Protein AF-0000000087132873 (afdb_homodimer)

Structure (mmCIF, N/CA/C/O backbone):
data_AF-0000000087132873-model_v1
#
loop_
_entity.id
_entity.type
_entity.pdbx_description
1 polymer 'Uncharacterized protein'
#
loop_
_atom_site.group_PDB
_atom_site.id
_atom_site.type_symbol
_atom_site.label_atom_id
_atom_site.label_alt_id
_atom_site.label_comp_id
_atom_site.label_asym_id
_atom_site.label_entity_id
_atom_site.label_seq_id
_atom_site.pdbx_PDB_ins_code
_atom_site.Cartn_x
_atom_site.Cartn_y
_atom_site.Cartn_z
_atom_site.occupancy
_atom_site.B_iso_or_equiv
_atom_site.auth_seq_id
_atom_site.auth_comp_id
_atom_site.auth_asym_id
_atom_site.auth_atom_id
_atom_site.pdbx_PDB_model_num
ATOM 1 N N . MET A 1 1 ? 20.984 -41.75 -32.844 1 58 1 MET A N 1
ATOM 2 C CA . MET A 1 1 ? 19.547 -41.438 -32.75 1 58 1 MET A CA 1
ATOM 3 C C . MET A 1 1 ? 18.938 -41.219 -34.125 1 58 1 MET A C 1
ATOM 5 O O . MET A 1 1 ? 19.531 -40.562 -34.969 1 58 1 MET A O 1
ATOM 9 N N . SER A 1 2 ? 18 -41.969 -34.438 1 75.38 2 SER A N 1
ATOM 10 C CA . SER A 1 2 ? 17.422 -41.812 -35.781 1 75.38 2 SER A CA 1
ATOM 11 C C . SER A 1 2 ? 16.906 -40.406 -36 1 75.38 2 SER A C 1
ATOM 13 O O . SER A 1 2 ? 16.562 -39.688 -35.062 1 75.38 2 SER A O 1
ATOM 15 N N . ASP A 1 3 ? 17 -39.938 -37.094 1 86.88 3 ASP A N 1
ATOM 16 C CA . ASP A 1 3 ? 16.531 -38.625 -37.562 1 86.88 3 ASP A CA 1
ATOM 17 C C . ASP A 1 3 ? 15.125 -38.344 -37.062 1 86.88 3 ASP A C 1
ATOM 19 O O . ASP A 1 3 ? 14.828 -37.219 -36.656 1 86.88 3 ASP A O 1
ATOM 23 N N . ARG A 1 4 ? 14.336 -39.281 -36.906 1 87.69 4 ARG A N 1
ATOM 24 C CA . ARG A 1 4 ? 12.969 -39.156 -36.438 1 87.69 4 ARG A CA 1
ATOM 25 C C . ARG A 1 4 ? 12.945 -38.812 -34.938 1 87.69 4 ARG A C 1
ATOM 27 O O . ARG A 1 4 ? 12.172 -37.938 -34.531 1 87.69 4 ARG A O 1
ATOM 34 N N . ASN A 1 5 ? 13.836 -39.469 -34.281 1 86.31 5 ASN A N 1
ATOM 35 C CA . ASN A 1 5 ? 13.906 -39.188 -32.844 1 86.31 5 ASN A CA 1
ATOM 36 C C . ASN A 1 5 ? 14.398 -37.781 -32.562 1 86.31 5 ASN A C 1
ATOM 38 O O . ASN A 1 5 ? 13.914 -37.125 -31.641 1 86.31 5 ASN A O 1
ATOM 42 N N . SER A 1 6 ? 15.242 -37.281 -33.406 1 88.88 6 SER A N 1
ATOM 43 C CA . SER A 1 6 ? 15.773 -35.938 -33.25 1 88.88 6 SER A CA 1
ATOM 44 C C . SER A 1 6 ? 14.688 -34.906 -33.5 1 88.88 6 SER A C 1
ATOM 46 O O . SER A 1 6 ? 14.602 -33.906 -32.781 1 88.88 6 SER A O 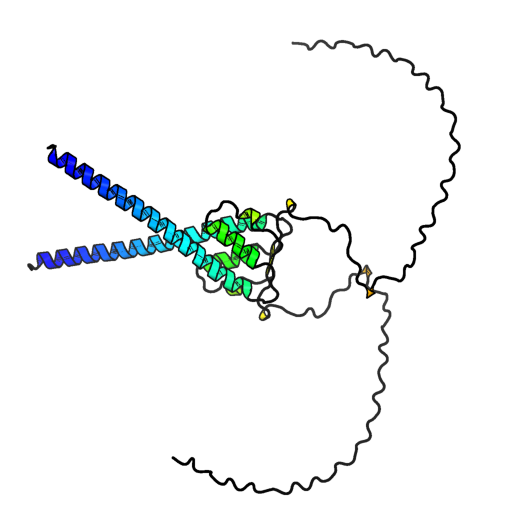1
ATOM 48 N N . LYS A 1 7 ? 13.852 -35.125 -34.438 1 89.81 7 LYS A N 1
ATOM 49 C CA . LYS A 1 7 ? 12.773 -34.219 -34.781 1 89.81 7 LYS A CA 1
ATOM 50 C C . LYS A 1 7 ? 11.719 -34.188 -33.656 1 89.81 7 LYS A C 1
ATOM 52 O O . LYS A 1 7 ? 11.203 -33.125 -33.312 1 89.81 7 LYS A O 1
ATOM 57 N N . LEU A 1 8 ? 11.461 -35.406 -33.156 1 88.5 8 LEU A N 1
ATOM 58 C CA . LEU A 1 8 ? 10.484 -35.5 -32.094 1 88.5 8 LEU A CA 1
ATOM 59 C C . LEU A 1 8 ? 10.992 -34.781 -30.828 1 88.5 8 LEU A C 1
ATOM 61 O O . LEU A 1 8 ? 10.219 -34.125 -30.141 1 88.5 8 LEU A O 1
ATOM 65 N N . LEU A 1 9 ? 12.25 -34.875 -30.547 1 88.06 9 LEU A N 1
ATOM 66 C CA . LEU A 1 9 ? 12.844 -34.188 -29.391 1 88.06 9 LEU A CA 1
ATOM 67 C C . LEU A 1 9 ? 12.773 -32.688 -29.547 1 88.06 9 LEU A C 1
ATOM 69 O O . LEU A 1 9 ? 12.469 -31.969 -28.594 1 88.06 9 LEU A O 1
ATOM 73 N N . ALA A 1 10 ? 13.039 -32.219 -30.75 1 90.44 10 ALA A N 1
ATOM 74 C CA . ALA A 1 10 ? 12.984 -30.797 -31.031 1 90.44 10 ALA A CA 1
ATOM 75 C C . ALA A 1 10 ? 11.57 -30.25 -30.828 1 90.44 10 ALA A C 1
ATOM 77 O O . ALA A 1 10 ? 11.383 -29.172 -30.297 1 90.44 10 ALA A O 1
ATOM 78 N N . ARG A 1 11 ? 10.586 -31.047 -31.297 1 90.69 11 ARG A N 1
ATOM 79 C CA . ARG A 1 11 ? 9.188 -30.656 -31.125 1 90.69 11 ARG A CA 1
ATOM 80 C C . ARG A 1 11 ? 8.797 -30.625 -29.656 1 90.69 11 ARG A C 1
ATOM 82 O O . ARG A 1 11 ? 8.062 -29.734 -29.219 1 90.69 11 ARG A O 1
ATOM 89 N N . PHE A 1 12 ? 9.305 -31.625 -28.938 1 88.31 12 PHE A N 1
ATOM 90 C CA . PHE A 1 12 ? 9.031 -31.688 -27.5 1 88.31 12 PHE A CA 1
ATOM 91 C C . PHE A 1 12 ? 9.656 -30.5 -26.781 1 88.31 12 PHE A C 1
ATOM 93 O O . PHE A 1 12 ? 9.023 -29.891 -25.922 1 88.31 12 PHE A O 1
ATOM 100 N N . GLN A 1 13 ? 10.852 -30.125 -27.203 1 89.44 13 GLN A N 1
ATOM 101 C CA . GLN A 1 13 ? 11.539 -28.984 -26.609 1 89.44 13 GLN A CA 1
ATOM 102 C C . GLN A 1 13 ? 10.797 -27.688 -26.891 1 89.44 13 GLN A C 1
ATOM 104 O O . GLN A 1 13 ? 10.688 -26.812 -26.016 1 89.44 13 GLN A O 1
ATOM 109 N N . MET A 1 14 ? 10.281 -27.594 -28.062 1 92.31 14 MET A N 1
ATOM 110 C CA . MET A 1 14 ? 9.523 -26.406 -28.438 1 92.31 14 MET A CA 1
ATOM 111 C C . MET A 1 14 ? 8.25 -26.281 -27.609 1 92.31 14 MET A C 1
ATOM 113 O O . MET A 1 14 ? 7.867 -25.188 -27.203 1 92.31 14 MET A O 1
ATOM 117 N N . CYS A 1 15 ? 7.637 -27.516 -27.391 1 91.5 15 CYS A N 1
ATOM 118 C CA . CYS A 1 15 ? 6.434 -27.547 -26.562 1 91.5 15 CYS A CA 1
ATOM 119 C C . CYS A 1 15 ? 6.75 -27.125 -25.141 1 91.5 15 CYS A C 1
ATOM 121 O O . CYS A 1 15 ? 5.996 -26.375 -24.516 1 91.5 15 CYS A O 1
ATOM 123 N N . LEU A 1 16 ? 7.914 -27.547 -24.625 1 88.38 16 LEU A N 1
ATOM 124 C CA . LEU A 1 16 ? 8.328 -27.203 -23.266 1 88.38 16 LEU A CA 1
ATOM 125 C C . LEU A 1 16 ? 8.648 -25.719 -23.141 1 88.38 16 LEU A C 1
ATOM 127 O O . LEU A 1 16 ? 8.305 -25.094 -22.141 1 88.38 16 LEU A O 1
ATOM 131 N N . ASP A 1 17 ? 9.242 -25.219 -24.156 1 89.5 17 ASP A N 1
ATOM 132 C CA . ASP A 1 17 ? 9.586 -23.797 -24.156 1 89.5 17 ASP A CA 1
ATOM 133 C C . ASP A 1 17 ? 8.336 -22.938 -24.188 1 89.5 17 ASP A C 1
ATOM 135 O O . ASP A 1 17 ? 8.266 -21.906 -23.5 1 89.5 17 ASP A O 1
ATOM 139 N N . GLU A 1 18 ? 7.34 -23.344 -24.953 1 90.62 18 GLU A N 1
ATOM 140 C CA . GLU A 1 18 ? 6.078 -22.625 -25.031 1 90.62 18 GLU A CA 1
ATOM 141 C C . GLU A 1 18 ? 5.324 -22.688 -23.703 1 90.62 18 GLU A C 1
ATOM 143 O O . GLU A 1 18 ? 4.754 -21.688 -23.25 1 90.62 18 GLU A O 1
ATOM 148 N N . GLU A 1 19 ? 5.363 -23.844 -23.125 1 87.5 19 GLU A N 1
ATOM 149 C CA . GLU A 1 19 ? 4.734 -24.016 -21.812 1 87.5 19 GLU A CA 1
ATOM 150 C C . GLU A 1 19 ? 5.406 -23.156 -20.75 1 87.5 19 GLU A C 1
ATOM 152 O O . GLU A 1 19 ? 4.738 -22.578 -19.891 1 87.5 19 GLU A O 1
ATOM 157 N N . ALA A 1 20 ? 6.707 -23.016 -20.828 1 87.25 20 ALA A N 1
ATOM 158 C CA . ALA A 1 20 ? 7.457 -22.203 -19.875 1 87.25 20 ALA A CA 1
ATOM 159 C C . ALA A 1 20 ? 7.098 -20.719 -20.016 1 87.25 20 ALA A C 1
ATOM 161 O O . ALA A 1 20 ? 7.008 -20 -19.016 1 87.25 20 ALA A O 1
ATOM 162 N N . LYS A 1 21 ? 6.91 -20.297 -21.219 1 90.62 21 LYS A N 1
ATOM 163 C CA . LYS A 1 21 ? 6.516 -18.906 -21.469 1 90.62 21 LYS A CA 1
ATOM 164 C C . LYS A 1 21 ? 5.109 -18.641 -20.938 1 90.62 21 LYS A C 1
ATOM 166 O O . LYS A 1 21 ? 4.852 -17.578 -20.359 1 90.62 21 LYS A O 1
ATOM 171 N N . ASP A 1 22 ? 4.211 -19.562 -21.203 1 89.69 22 ASP A N 1
ATOM 172 C CA . ASP A 1 22 ? 2.846 -19.438 -20.703 1 89.69 22 ASP A CA 1
ATOM 173 C C . ASP A 1 22 ? 2.818 -19.422 -19.172 1 89.69 22 ASP A C 1
ATOM 175 O O . ASP A 1 22 ? 2.086 -18.625 -18.578 1 89.69 22 ASP A O 1
ATOM 179 N N . ASP A 1 23 ? 3.666 -20.188 -18.594 1 87.31 23 ASP A N 1
ATOM 180 C CA . ASP A 1 23 ? 3.77 -20.234 -17.141 1 87.31 23 ASP A CA 1
ATOM 181 C C . ASP A 1 23 ? 4.27 -18.891 -16.594 1 87.31 23 ASP A C 1
ATOM 183 O O . ASP A 1 23 ? 3.773 -18.406 -15.57 1 87.31 23 ASP A O 1
ATOM 187 N N . ALA A 1 24 ? 5.27 -18.375 -17.281 1 87.88 24 ALA A N 1
ATOM 188 C CA . ALA A 1 24 ? 5.82 -17.094 -16.859 1 87.88 24 ALA A CA 1
ATOM 189 C C . ALA A 1 24 ? 4.77 -15.984 -16.953 1 87.88 24 ALA A C 1
ATOM 191 O O . ALA A 1 24 ? 4.676 -15.133 -16.062 1 87.88 24 ALA A O 1
ATOM 192 N N . ARG A 1 25 ? 3.998 -16 -17.969 1 91.88 25 ARG A N 1
ATOM 193 C CA . ARG A 1 25 ? 2.932 -15.023 -18.141 1 91.88 25 ARG A CA 1
ATOM 194 C C 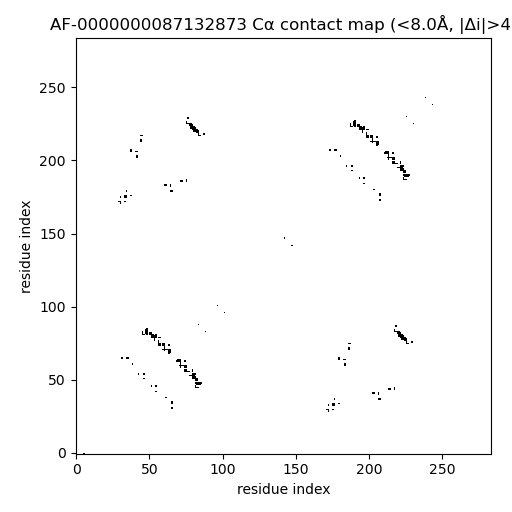. ARG A 1 25 ? 1.862 -15.18 -17.062 1 91.88 25 ARG A C 1
ATOM 196 O O . ARG A 1 25 ? 1.348 -14.188 -16.547 1 91.88 25 ARG A O 1
ATOM 203 N N . ASP A 1 26 ? 1.513 -16.375 -16.812 1 89.38 26 ASP A N 1
ATOM 204 C CA . ASP A 1 26 ? 0.521 -16.641 -15.773 1 89.38 26 ASP A CA 1
ATOM 205 C C . ASP A 1 26 ? 1.012 -16.172 -14.406 1 89.38 26 ASP A C 1
ATOM 207 O O . ASP A 1 26 ? 0.239 -15.625 -13.617 1 89.38 26 ASP A O 1
ATOM 211 N N . GLN A 1 27 ? 2.307 -16.375 -14.188 1 87.69 27 GLN A N 1
ATOM 212 C CA . GLN A 1 27 ? 2.879 -15.938 -12.914 1 87.69 27 GLN A CA 1
ATOM 213 C C . GLN A 1 27 ? 2.848 -14.422 -12.781 1 87.69 27 GLN A C 1
ATOM 215 O O . GLN A 1 27 ? 2.553 -13.891 -11.711 1 87.69 27 GLN A O 1
ATOM 220 N N . GLU A 1 28 ? 3.172 -13.758 -13.875 1 89.94 28 GLU A N 1
ATOM 221 C CA . GLU A 1 28 ? 3.131 -12.305 -13.875 1 89.94 28 GLU A CA 1
ATOM 222 C C . GLU A 1 28 ? 1.718 -11.789 -13.617 1 89.94 28 GLU A C 1
ATOM 224 O O . GLU A 1 28 ? 1.527 -10.828 -12.859 1 89.94 28 GLU A O 1
ATOM 229 N N . GLN A 1 29 ? 0.803 -12.414 -14.258 1 92.19 29 GLN A N 1
ATOM 230 C CA . GLN A 1 29 ? -0.591 -12.023 -14.07 1 92.19 29 GLN A CA 1
ATOM 231 C C . GLN A 1 29 ? -1.055 -12.281 -12.641 1 92.19 29 GLN A C 1
ATOM 233 O O . GLN A 1 29 ? -1.767 -11.461 -12.062 1 92.19 29 GLN A O 1
ATOM 238 N N . GLU A 1 30 ? -0.685 -13.344 -12.125 1 91.19 30 GLU A N 1
ATOM 239 C CA . GLU A 1 30 ? -1.037 -13.664 -10.742 1 91.19 30 GLU A CA 1
ATOM 240 C C . GLU A 1 30 ? -0.421 -12.664 -9.773 1 91.19 30 GLU A C 1
ATOM 242 O O . GLU A 1 30 ? -1.059 -12.266 -8.797 1 91.19 30 GLU A O 1
ATOM 247 N N . ALA A 1 31 ? 0.809 -12.359 -10.062 1 92.5 31 ALA A N 1
ATOM 248 C CA . ALA A 1 31 ? 1.467 -11.359 -9.234 1 92.5 31 ALA A CA 1
ATOM 249 C C . ALA A 1 31 ? 0.719 -10.031 -9.289 1 92.5 31 ALA A C 1
ATOM 251 O O . ALA A 1 31 ? 0.521 -9.383 -8.258 1 92.5 31 ALA A O 1
ATOM 252 N N . ARG A 1 32 ? 0.332 -9.648 -10.445 1 94.69 32 ARG A N 1
ATOM 253 C CA . ARG A 1 32 ? -0.414 -8.406 -10.617 1 94.69 32 ARG A CA 1
ATOM 254 C C . ARG A 1 32 ? -1.733 -8.445 -9.852 1 94.69 32 ARG A C 1
ATOM 256 O O . ARG A 1 32 ? -2.107 -7.477 -9.195 1 94.69 32 ARG A O 1
ATOM 263 N N . ILE A 1 33 ? -2.398 -9.477 -9.961 1 94.94 33 ILE A N 1
ATOM 264 C CA . ILE A 1 33 ? -3.668 -9.648 -9.258 1 94.94 33 ILE A CA 1
ATOM 265 C C . ILE A 1 33 ? -3.443 -9.57 -7.75 1 94.94 33 ILE A C 1
ATOM 267 O O . ILE A 1 33 ? -4.188 -8.891 -7.043 1 94.94 33 ILE A O 1
ATOM 271 N N . SER A 1 34 ? -2.408 -10.289 -7.277 1 95.44 34 SER A N 1
ATOM 272 C CA . SER A 1 34 ? -2.098 -10.281 -5.852 1 95.44 34 SER A CA 1
ATOM 273 C C . SER A 1 34 ? -1.821 -8.875 -5.348 1 95.44 34 SER A C 1
ATOM 275 O O . SER A 1 34 ? -2.307 -8.477 -4.285 1 95.44 34 SER A O 1
ATOM 277 N N . LYS A 1 35 ? -1.046 -8.109 -6.094 1 96.62 35 LYS A N 1
ATOM 278 C CA . LYS A 1 35 ? -0.75 -6.719 -5.75 1 96.62 35 LYS A CA 1
ATOM 279 C C . LYS A 1 35 ? -2.021 -5.875 -5.73 1 96.62 35 LYS A C 1
ATOM 281 O O . LYS A 1 35 ? -2.223 -5.066 -4.824 1 96.62 35 LYS A O 1
ATOM 286 N N . THR A 1 36 ? -2.865 -6.094 -6.695 1 97.62 36 THR A N 1
ATOM 287 C CA . THR A 1 36 ? -4.109 -5.34 -6.816 1 97.62 36 THR A CA 1
ATOM 288 C C . THR A 1 36 ? -5.035 -5.629 -5.637 1 97.62 36 THR A C 1
ATOM 290 O O . THR A 1 36 ? -5.617 -4.711 -5.059 1 97.62 36 THR A O 1
ATOM 293 N N . VAL A 1 37 ? -5.141 -6.887 -5.309 1 96.75 37 VAL A N 1
ATOM 294 C CA . VAL A 1 37 ? -5.98 -7.289 -4.184 1 96.75 37 VAL A CA 1
ATOM 295 C C . VAL A 1 37 ? -5.418 -6.711 -2.889 1 96.75 37 VAL A C 1
ATOM 297 O O . VAL A 1 37 ? -6.164 -6.18 -2.062 1 96.75 37 VAL A O 1
ATOM 300 N N . PHE A 1 38 ? -4.098 -6.801 -2.744 1 97.56 38 PHE A N 1
ATOM 301 C CA . PHE A 1 38 ? -3.436 -6.25 -1.566 1 97.56 38 PHE A CA 1
ATOM 302 C C . PHE A 1 38 ? -3.74 -4.766 -1.417 1 97.56 38 PHE A C 1
ATOM 304 O O . PHE A 1 38 ? -4.125 -4.309 -0.338 1 97.56 38 PHE A O 1
ATOM 311 N N . TRP A 1 39 ? -3.607 -4.039 -2.471 1 98.38 39 TRP A N 1
ATOM 312 C CA . TRP A 1 39 ? -3.844 -2.602 -2.391 1 98.38 39 TRP A CA 1
ATOM 313 C C . TRP A 1 39 ? -5.312 -2.307 -2.104 1 98.38 39 TRP A C 1
ATOM 315 O O . TRP A 1 39 ? -5.629 -1.399 -1.332 1 98.38 39 TRP A O 1
ATOM 325 N N . SER A 1 40 ? -6.211 -3.016 -2.744 1 98.25 40 SER A N 1
ATOM 326 C CA . SER A 1 40 ? -7.637 -2.812 -2.498 1 98.25 40 SER A CA 1
ATOM 327 C C . SER A 1 40 ? -7.973 -2.982 -1.021 1 98.25 40 SER A C 1
ATOM 329 O O . SER A 1 40 ? -8.711 -2.178 -0.451 1 98.25 40 SER A O 1
ATOM 331 N N . GLU A 1 41 ? -7.402 -3.982 -0.4 1 97.56 41 GLU A N 1
ATOM 332 C CA . GLU A 1 41 ? -7.633 -4.227 1.021 1 97.56 41 GLU A CA 1
ATOM 333 C C . GLU A 1 41 ? -7.012 -3.129 1.878 1 97.56 41 GLU A C 1
ATOM 335 O O . GLU A 1 41 ? -7.645 -2.627 2.809 1 97.56 41 GLU A O 1
ATOM 340 N N . MET A 1 42 ? -5.754 -2.793 1.537 1 98.06 42 MET A N 1
ATOM 341 C CA . MET A 1 42 ? -5.09 -1.691 2.227 1 98.06 42 MET A CA 1
ATOM 342 C C . MET A 1 42 ? -5.91 -0.41 2.125 1 98.06 42 MET A C 1
ATOM 344 O O . MET A 1 42 ? -6.133 0.271 3.127 1 98.06 42 MET A O 1
ATOM 348 N N . ARG A 1 43 ? -6.367 -0.101 0.942 1 98.31 43 ARG A N 1
ATOM 349 C CA . ARG A 1 43 ? -7.125 1.111 0.648 1 98.31 43 ARG A CA 1
ATOM 350 C C . ARG A 1 43 ? -8.406 1.169 1.472 1 98.31 43 ARG A C 1
ATOM 352 O O . ARG A 1 43 ? -8.797 2.236 1.946 1 98.31 43 ARG A O 1
ATOM 359 N N . ASP A 1 44 ? -9.078 0.033 1.643 1 97.38 44 ASP A N 1
ATOM 360 C CA . ASP A 1 44 ? -10.289 -0.043 2.455 1 97.38 44 ASP A CA 1
ATOM 361 C C . ASP A 1 44 ? -9.992 0.293 3.914 1 97.38 44 ASP A C 1
ATOM 363 O O . ASP A 1 44 ? -10.773 0.982 4.57 1 97.38 44 ASP A O 1
ATOM 367 N N . ILE A 1 45 ? -8.93 -0.108 4.34 1 97.44 45 ILE A N 1
ATOM 368 C CA . ILE A 1 45 ? -8.562 0.079 5.738 1 97.44 45 ILE A CA 1
ATOM 369 C C . ILE A 1 45 ? -8.18 1.537 5.984 1 97.44 45 ILE A C 1
ATOM 371 O O . ILE A 1 45 ? -8.609 2.143 6.969 1 97.44 45 ILE A O 1
ATOM 375 N N . ILE A 1 46 ? -7.41 2.133 5.062 1 98.06 46 ILE A N 1
ATOM 376 C CA . ILE A 1 46 ? -6.895 3.471 5.328 1 98.06 46 ILE A CA 1
ATOM 377 C C . ILE A 1 46 ? -7.965 4.512 5.008 1 98.06 46 ILE A C 1
ATOM 379 O O . ILE A 1 46 ? -7.82 5.688 5.355 1 98.06 46 ILE A O 1
ATOM 383 N N . ALA A 1 47 ? -9.047 4.109 4.449 1 97.94 47 ALA A N 1
ATOM 384 C CA . ALA A 1 47 ? -10.117 5.031 4.082 1 97.94 47 ALA A CA 1
ATOM 385 C C . ALA A 1 47 ? -11.18 5.098 5.176 1 97.94 47 ALA A C 1
ATOM 387 O O . ALA A 1 47 ? -12.242 5.691 4.98 1 97.94 47 ALA A O 1
ATOM 388 N N . VAL A 1 48 ? -10.938 4.574 6.293 1 97.12 48 VAL A N 1
ATOM 389 C CA . VAL A 1 48 ? -11.961 4.375 7.32 1 97.12 48 VAL A CA 1
ATOM 390 C C . VAL A 1 48 ? -12.406 5.727 7.875 1 97.12 48 VAL A C 1
ATOM 392 O O . VAL A 1 48 ? -13.492 5.844 8.445 1 97.12 48 VAL A O 1
ATOM 395 N N . ASN A 1 49 ? -11.602 6.734 7.875 1 97.62 49 ASN A N 1
ATOM 396 C CA . ASN A 1 49 ? -11.922 8.078 8.352 1 97.62 49 ASN A CA 1
ATOM 397 C C . ASN A 1 49 ? -12.156 9.039 7.188 1 97.62 49 ASN A C 1
ATOM 399 O O . ASN A 1 49 ? -11.25 9.305 6.395 1 97.62 49 ASN A O 1
ATOM 403 N N . ALA A 1 50 ? -13.336 9.586 7.082 1 97.25 50 ALA A N 1
ATOM 404 C CA . ALA A 1 50 ? -13.75 10.414 5.953 1 97.25 50 ALA A CA 1
ATOM 405 C C . ALA A 1 50 ? -12.945 11.703 5.891 1 97.25 50 ALA A C 1
ATOM 407 O O . ALA A 1 50 ? -12.938 12.391 4.871 1 97.25 50 ALA A O 1
ATOM 408 N N . LEU A 1 51 ? -12.266 12.07 6.93 1 96.94 51 LEU A N 1
ATOM 409 C CA . LEU A 1 51 ? -11.484 13.305 6.953 1 96.94 51 LEU A CA 1
ATOM 410 C C . LEU A 1 51 ? -10.086 13.07 6.387 1 96.94 51 LEU A C 1
ATOM 412 O O . LEU A 1 51 ? -9.328 14.023 6.191 1 96.94 51 LEU A O 1
ATOM 416 N N . SER A 1 52 ? -9.789 11.797 6.18 1 98.12 52 SER A N 1
ATOM 417 C CA . SER A 1 52 ? -8.531 11.547 5.484 1 98.12 52 SER A CA 1
ATOM 418 C C . SER A 1 52 ? -8.516 12.203 4.109 1 98.12 52 SER A C 1
ATOM 420 O O . SER A 1 52 ? -9.57 12.375 3.486 1 98.12 52 SER A O 1
ATOM 422 N N . SER A 1 53 ? -7.305 12.578 3.674 1 98.5 53 SER A N 1
ATOM 423 C CA . SER A 1 53 ? -7.191 13.305 2.412 1 98.5 53 SER A CA 1
ATOM 424 C C . SER A 1 53 ? -6 12.805 1.597 1 98.5 53 SER A C 1
ATOM 426 O O . SER A 1 53 ? -5.016 12.32 2.158 1 98.5 53 SER A O 1
ATOM 428 N N . GLY A 1 54 ? -6.172 12.875 0.232 1 98.44 54 GLY A N 1
ATOM 429 C CA . GLY A 1 54 ? -5.082 12.547 -0.673 1 98.44 54 GLY A CA 1
ATOM 430 C C . GLY A 1 54 ? -4.98 11.062 -0.973 1 98.44 54 GLY A C 1
ATOM 431 O O . GLY A 1 54 ? -3.971 10.602 -1.513 1 98.44 54 GLY A O 1
ATOM 432 N N . LEU A 1 55 ? -5.969 10.273 -0.61 1 98.44 55 LEU A N 1
ATOM 433 C CA . LEU A 1 55 ? -5.906 8.836 -0.812 1 98.44 55 LEU A CA 1
ATOM 434 C C . LEU A 1 55 ? -5.848 8.492 -2.299 1 98.44 55 LEU A C 1
ATOM 436 O O . LEU A 1 55 ? -5.266 7.48 -2.686 1 98.44 55 LEU A O 1
ATOM 440 N N . ASP A 1 56 ? -6.461 9.375 -3.139 1 98.38 56 ASP A N 1
ATOM 441 C CA . ASP A 1 56 ? -6.406 9.18 -4.586 1 98.38 56 ASP A CA 1
ATOM 442 C C . ASP A 1 56 ? -4.973 9.258 -5.098 1 98.38 56 ASP A C 1
ATOM 444 O O . ASP A 1 56 ? -4.613 8.594 -6.07 1 98.38 56 ASP A O 1
ATOM 448 N N . ILE A 1 57 ? -4.195 10.055 -4.48 1 98.25 57 ILE A N 1
ATOM 449 C CA . ILE A 1 57 ? -2.785 10.156 -4.844 1 98.25 57 ILE A CA 1
ATOM 450 C C . ILE A 1 57 ? -2.09 8.82 -4.598 1 98.25 57 ILE A C 1
ATOM 452 O O . ILE A 1 57 ? -1.304 8.359 -5.43 1 98.25 57 ILE A O 1
ATOM 456 N N . LEU A 1 58 ? -2.355 8.125 -3.449 1 98.44 58 LEU A N 1
ATOM 457 C CA . LEU A 1 58 ? -1.781 6.816 -3.164 1 98.44 58 LEU A CA 1
ATOM 458 C C . LEU A 1 58 ? -2.275 5.777 -4.164 1 98.44 58 LEU A C 1
ATOM 460 O O . LEU A 1 58 ? -1.537 4.859 -4.527 1 98.44 58 LEU A O 1
ATOM 464 N N . ASP A 1 59 ? -3.521 5.945 -4.582 1 98.44 59 ASP A N 1
ATOM 465 C CA . ASP A 1 59 ? -4.035 5.082 -5.645 1 98.44 59 ASP A CA 1
ATOM 466 C C . ASP A 1 59 ? -3.184 5.199 -6.906 1 98.44 59 ASP A C 1
ATOM 468 O O . ASP A 1 59 ? -2.885 4.195 -7.555 1 98.44 59 ASP A O 1
ATOM 472 N N . ASP A 1 60 ? -2.873 6.426 -7.258 1 98.25 60 ASP A N 1
ATOM 473 C CA . ASP A 1 60 ? -2.061 6.656 -8.453 1 98.25 60 ASP A CA 1
ATOM 474 C C . ASP A 1 60 ? -0.677 6.031 -8.305 1 98.25 60 ASP A C 1
ATOM 476 O O . ASP A 1 60 ? -0.145 5.457 -9.258 1 98.25 60 ASP A O 1
ATOM 480 N N . VAL A 1 61 ? -0.08 6.18 -7.141 1 98.06 61 VAL A N 1
ATOM 481 C CA . VAL A 1 61 ? 1.222 5.574 -6.879 1 98.06 61 VAL A CA 1
ATOM 482 C C . VAL A 1 61 ? 1.117 4.055 -6.996 1 98.06 61 VAL A C 1
ATOM 484 O O . VAL A 1 61 ? 1.933 3.42 -7.672 1 98.06 61 VAL A O 1
ATOM 487 N N . ALA A 1 62 ? 0.091 3.424 -6.348 1 98.44 62 ALA A N 1
ATOM 488 C CA . ALA A 1 62 ? -0.118 1.979 -6.383 1 98.44 62 ALA A CA 1
ATOM 489 C C . ALA A 1 62 ? -0.303 1.488 -7.816 1 98.44 62 ALA A C 1
ATOM 491 O O . ALA A 1 62 ? 0.306 0.495 -8.219 1 98.44 62 ALA A O 1
ATOM 492 N N . LYS A 1 63 ? -1.086 2.189 -8.555 1 98.19 63 LYS A N 1
ATOM 493 C CA . LYS A 1 63 ? -1.334 1.812 -9.945 1 98.19 63 LYS A CA 1
ATOM 494 C C . LYS A 1 63 ? -0.045 1.839 -10.758 1 98.19 63 LYS A C 1
ATOM 496 O O . LYS A 1 63 ? 0.215 0.929 -11.547 1 98.19 63 LYS A O 1
ATOM 501 N N . ALA A 1 64 ? 0.713 2.889 -10.578 1 97.56 64 ALA A N 1
ATOM 502 C CA . ALA A 1 64 ? 1.977 3.012 -11.297 1 97.56 64 ALA A CA 1
ATOM 503 C C . ALA A 1 64 ? 2.908 1.848 -10.977 1 97.56 64 ALA A C 1
ATOM 505 O O . ALA A 1 64 ? 3.611 1.343 -11.852 1 97.56 64 ALA A O 1
ATOM 506 N N . LEU A 1 65 ? 2.936 1.423 -9.695 1 97.38 65 LEU A N 1
ATOM 507 C CA . LEU A 1 65 ? 3.771 0.302 -9.281 1 97.38 65 LEU A CA 1
ATOM 508 C C . LEU A 1 65 ? 3.264 -1.007 -9.875 1 97.38 65 LEU A C 1
ATOM 510 O O . LEU A 1 65 ? 4.051 -1.819 -10.359 1 97.38 65 LEU A O 1
ATOM 514 N N . ILE A 1 66 ? 1.94 -1.193 -9.836 1 96.81 66 ILE A N 1
ATOM 515 C CA . ILE A 1 66 ? 1.33 -2.426 -10.32 1 96.81 66 ILE A CA 1
ATOM 516 C C . ILE A 1 66 ? 1.521 -2.535 -11.828 1 96.81 66 ILE A C 1
ATOM 518 O O . ILE A 1 66 ? 1.834 -3.611 -12.344 1 96.81 66 ILE A O 1
ATOM 522 N N . ASP A 1 67 ? 1.405 -1.345 -12.445 1 93.81 67 ASP A N 1
ATOM 523 C CA . ASP A 1 67 ? 1.531 -1.317 -13.906 1 93.81 67 ASP A CA 1
ATOM 524 C C . ASP A 1 67 ? 2.996 -1.229 -14.328 1 93.81 67 ASP A C 1
ATOM 526 O O . ASP A 1 67 ? 3.311 -1.317 -15.516 1 93.81 67 ASP A O 1
ATOM 530 N N . ASP A 1 68 ? 3.844 -0.989 -13.383 1 88.56 68 ASP A N 1
ATOM 531 C CA . ASP A 1 68 ? 5.281 -0.897 -13.625 1 88.56 68 ASP A CA 1
ATOM 532 C C . ASP A 1 68 ? 5.598 0.182 -14.656 1 88.56 68 ASP A C 1
ATOM 534 O O . ASP A 1 68 ? 6.301 -0.076 -15.633 1 88.56 68 ASP A O 1
ATOM 538 N N . THR A 1 69 ? 5.02 1.267 -14.469 1 85.88 69 THR A N 1
ATOM 539 C CA . THR A 1 69 ? 5.172 2.338 -15.445 1 85.88 69 THR A CA 1
ATOM 540 C C . THR A 1 69 ? 6.473 3.104 -15.211 1 85.88 69 THR A C 1
ATOM 542 O O . THR A 1 69 ? 6.891 3.898 -16.062 1 85.88 69 THR A O 1
ATOM 545 N N . GLY A 1 70 ? 7.16 2.852 -14.133 1 87.69 70 GLY A N 1
ATOM 546 C CA . GLY A 1 70 ? 8.383 3.57 -13.797 1 87.69 70 GLY A CA 1
ATOM 547 C C . GLY A 1 70 ? 8.125 4.992 -13.328 1 87.69 70 GLY A C 1
ATOM 548 O O . GLY A 1 70 ? 9.055 5.797 -13.234 1 87.69 70 GLY A O 1
ATOM 549 N N . ARG A 1 71 ? 6.859 5.348 -13.102 1 90.44 71 ARG A N 1
ATOM 550 C CA . ARG A 1 71 ? 6.523 6.723 -12.75 1 90.44 71 ARG A CA 1
ATOM 551 C C . ARG A 1 71 ? 5.883 6.789 -11.367 1 90.44 71 ARG A C 1
ATOM 553 O O . ARG A 1 71 ? 5.133 7.719 -11.07 1 90.44 71 ARG A O 1
ATOM 560 N N . ALA A 1 72 ? 6.156 5.832 -10.547 1 94.38 72 ALA A N 1
ATOM 561 C CA . ALA A 1 72 ? 5.477 5.746 -9.258 1 94.38 72 ALA A CA 1
ATOM 562 C C . ALA A 1 72 ? 5.891 6.895 -8.336 1 94.38 72 ALA A C 1
ATOM 564 O O . ALA A 1 72 ? 5.051 7.484 -7.652 1 94.38 72 ALA A O 1
ATOM 565 N N . ALA A 1 73 ? 7.086 7.305 -8.398 1 93.75 73 ALA A N 1
ATOM 566 C CA . ALA A 1 73 ? 7.562 8.391 -7.547 1 93.75 73 ALA A CA 1
ATOM 567 C C . ALA A 1 73 ? 6.91 9.711 -7.926 1 93.75 73 ALA A C 1
ATOM 569 O O . ALA A 1 73 ? 6.574 10.516 -7.055 1 93.75 73 ALA A O 1
ATOM 570 N N . GLN A 1 74 ? 6.727 9.906 -9.164 1 94.25 74 GLN A N 1
ATOM 571 C CA . GLN A 1 74 ? 6.113 11.133 -9.656 1 94.25 74 GLN A CA 1
ATOM 572 C C . GLN A 1 74 ? 4.625 11.18 -9.312 1 94.25 74 GLN A C 1
ATOM 574 O O . GLN A 1 74 ? 4.027 12.258 -9.273 1 94.25 74 GLN A O 1
ATOM 579 N N . ALA A 1 75 ? 4.066 10.055 -9.102 1 95.88 75 ALA A N 1
ATOM 580 C CA . ALA A 1 75 ? 2.635 9.977 -8.812 1 95.88 75 ALA A CA 1
ATOM 581 C C . ALA A 1 75 ? 2.326 10.5 -7.418 1 95.88 75 ALA A C 1
ATOM 583 O O . ALA A 1 75 ? 1.182 10.844 -7.117 1 95.88 75 ALA A O 1
ATOM 584 N N . LEU A 1 76 ? 3.33 10.477 -6.516 1 97.56 76 LEU A N 1
ATOM 585 C CA . LEU A 1 76 ? 3.15 11.125 -5.223 1 97.56 76 LEU A CA 1
ATOM 586 C C . LEU A 1 76 ? 3.211 12.648 -5.371 1 97.56 76 LEU A C 1
ATOM 588 O O . LEU A 1 76 ? 4.199 13.273 -4.98 1 97.56 76 LEU A O 1
ATOM 592 N N . SER A 1 77 ? 2.172 13.227 -5.777 1 95.75 77 SER A N 1
ATOM 593 C CA . SER A 1 77 ? 2.143 14.586 -6.309 1 95.75 77 SER A CA 1
ATOM 594 C C . SER A 1 77 ? 1.707 15.578 -5.242 1 95.75 77 SER A C 1
ATOM 596 O O . SER A 1 77 ? 1.721 16.797 -5.473 1 95.75 77 SER A O 1
ATOM 598 N N . GLY A 1 78 ? 1.264 15.078 -4.082 1 97.19 78 GLY A N 1
ATOM 599 C CA . GLY A 1 78 ? 0.79 15.938 -3.01 1 97.19 78 GLY A CA 1
ATOM 600 C C . GLY A 1 78 ? 0.763 15.25 -1.659 1 97.19 78 GLY A C 1
ATOM 601 O O . GLY A 1 78 ? 1.123 14.078 -1.548 1 97.19 78 GLY A O 1
ATOM 602 N N . PRO A 1 79 ? 0.456 16.047 -0.698 1 97.62 79 PRO A N 1
ATOM 603 C CA . PRO A 1 79 ? 0.402 15.461 0.646 1 97.62 79 PRO A CA 1
ATOM 604 C C . PRO A 1 79 ? -0.775 14.508 0.829 1 97.62 79 PRO A C 1
ATOM 606 O O . PRO A 1 79 ? -1.806 14.656 0.167 1 97.62 79 PRO A O 1
ATOM 609 N N . VAL A 1 80 ? -0.588 13.523 1.721 1 98.69 80 VAL A N 1
ATOM 610 C CA . VAL A 1 80 ? -1.628 12.578 2.107 1 98.69 80 VAL A CA 1
ATOM 611 C C . VAL A 1 80 ? -1.765 12.547 3.629 1 98.69 80 VAL A C 1
ATOM 613 O O . VAL A 1 80 ? -0.766 12.461 4.348 1 98.69 80 VAL A O 1
ATOM 616 N N . THR A 1 81 ? -2.977 12.664 4.105 1 98.81 81 THR A N 1
ATOM 617 C CA . THR A 1 81 ? -3.295 12.523 5.523 1 98.81 81 THR A CA 1
ATOM 618 C C . THR A 1 81 ? -4.281 11.383 5.746 1 98.81 81 THR A C 1
ATOM 620 O O . THR A 1 81 ? -5.371 11.367 5.168 1 98.81 81 THR A O 1
ATOM 623 N N . ILE A 1 82 ? -3.848 10.492 6.57 1 98.69 82 ILE A N 1
ATOM 624 C CA . ILE A 1 82 ? -4.664 9.328 6.926 1 98.69 82 ILE A CA 1
ATOM 625 C C . ILE A 1 82 ? -4.996 9.375 8.414 1 98.69 82 ILE A C 1
ATOM 627 O O . ILE A 1 82 ? -4.094 9.406 9.258 1 98.69 82 ILE A O 1
ATOM 631 N N . LEU A 1 83 ? -6.254 9.297 8.664 1 98.38 83 LEU A N 1
ATOM 632 C CA . LEU A 1 83 ? -6.707 9.312 10.055 1 98.38 83 LEU A CA 1
ATOM 633 C C . LEU A 1 83 ? -7.301 7.969 10.453 1 98.38 83 LEU A C 1
ATOM 635 O O . LEU A 1 83 ? -7.988 7.328 9.648 1 98.38 83 LEU A O 1
ATOM 639 N N . PRO A 1 84 ? -7.031 7.59 11.664 1 97.06 84 PRO A N 1
ATOM 640 C CA . PRO A 1 84 ? -7.617 6.328 12.125 1 97.06 84 PRO A CA 1
ATOM 641 C C . PRO A 1 84 ? -9.125 6.422 12.328 1 97.06 84 PRO A C 1
ATOM 643 O O . PRO A 1 84 ? -9.711 7.5 12.18 1 97.06 84 PRO A O 1
ATOM 646 N N . HIS A 1 85 ? -9.641 5.297 12.625 1 96.44 85 HIS A N 1
ATOM 647 C CA . HIS A 1 85 ? -11.07 5.25 12.891 1 96.44 85 HIS A CA 1
ATOM 648 C C . HIS A 1 85 ? -11.461 6.227 14 1 96.44 85 HIS A C 1
ATOM 650 O O . HIS A 1 85 ? -10.766 6.332 15.008 1 96.44 85 HIS A O 1
ATOM 656 N N . PRO A 1 86 ? -12.609 6.883 13.836 1 94.75 86 PRO A N 1
ATOM 657 C CA . PRO A 1 86 ? -13.008 7.895 14.82 1 94.75 86 PRO A CA 1
ATOM 658 C C . PRO A 1 86 ? -13.117 7.332 16.234 1 94.75 86 PRO A C 1
ATOM 660 O O . PRO A 1 86 ? -12.844 8.039 17.203 1 94.75 86 PRO A O 1
ATOM 663 N N . SER A 1 87 ? -13.422 6.078 16.312 1 93.19 87 SER A N 1
ATOM 664 C CA . SER A 1 87 ? -13.617 5.457 17.625 1 93.19 87 SER A CA 1
ATOM 665 C C . SER A 1 87 ? -12.289 5.336 18.375 1 93.19 87 SER A C 1
ATOM 667 O O . SER A 1 87 ? -12.281 5.109 19.578 1 93.19 87 SER A O 1
ATOM 669 N N . MET A 1 88 ? -11.219 5.52 17.688 1 91 88 MET A N 1
ATOM 670 C CA . MET A 1 88 ? -9.906 5.418 18.312 1 91 88 MET A CA 1
ATOM 671 C C . MET A 1 88 ? -9.391 6.797 18.719 1 91 88 MET A C 1
ATOM 673 O O . MET A 1 88 ? -8.258 6.922 19.203 1 91 88 MET A O 1
ATOM 677 N N . GLN A 1 89 ? -10.219 7.793 18.516 1 90.56 89 GLN A N 1
ATOM 678 C CA . GLN A 1 89 ? -9.828 9.164 18.812 1 90.56 89 GLN A CA 1
ATOM 679 C C . GLN A 1 89 ? -10.562 9.68 20.062 1 90.56 89 GLN A C 1
ATOM 681 O O . GLN A 1 89 ? -11.633 9.188 20.406 1 90.56 89 GLN A O 1
ATOM 686 N N . SER A 1 90 ? -9.844 10.539 20.703 1 89.94 90 SER A N 1
ATOM 687 C CA . SER A 1 90 ? -10.453 11.172 21.859 1 89.94 90 SER A CA 1
ATOM 688 C C . SER A 1 90 ? -10.258 12.688 21.844 1 89.94 90 SER A C 1
ATOM 690 O O . SER A 1 90 ? -9.25 13.18 21.328 1 89.94 90 SER A O 1
ATOM 692 N N . ALA A 1 91 ? -11.297 13.406 22.406 1 86.81 91 ALA A N 1
ATOM 693 C CA . ALA A 1 91 ? -11.18 14.852 22.562 1 86.81 91 ALA A CA 1
ATOM 694 C C . ALA A 1 91 ? -10.156 15.211 23.641 1 86.81 91 ALA A C 1
ATOM 696 O O . ALA A 1 91 ? -9.992 14.477 24.609 1 86.81 91 ALA A O 1
ATOM 697 N N . SER A 1 92 ? -9.367 16.25 23.219 1 84 92 SER A N 1
ATOM 698 C CA . SER A 1 92 ? -8.469 16.75 24.234 1 84 92 SER A CA 1
ATOM 699 C C . SER A 1 92 ? -9.219 17.594 25.281 1 84 92 SER A C 1
ATOM 701 O O . SER A 1 92 ? -10.148 18.328 24.938 1 84 92 SER A O 1
ATOM 703 N N . THR A 1 93 ? -9.188 17.25 26.578 1 80.88 93 THR A N 1
ATOM 704 C CA . THR A 1 93 ? -9.891 17.984 27.625 1 80.88 93 THR A CA 1
ATOM 705 C C . THR A 1 93 ? -9.125 19.266 27.984 1 80.88 93 THR A C 1
ATOM 707 O O . THR A 1 93 ? -9.664 20.125 28.672 1 80.88 93 THR A O 1
ATOM 710 N N . GLY A 1 94 ? -7.945 19.531 27.406 1 71.81 94 GLY A N 1
ATOM 711 C CA . GLY A 1 94 ? -7.254 20.766 27.734 1 71.81 94 GLY A CA 1
ATOM 712 C C . GLY A 1 94 ? -5.859 20.844 27.141 1 71.81 94 GLY A C 1
ATOM 713 O O . GLY A 1 94 ? -5.219 19.812 26.906 1 71.81 94 GLY A O 1
ATOM 714 N N . ALA A 1 95 ? -5.703 21.906 26.406 1 74.81 95 ALA A N 1
ATOM 715 C CA . ALA A 1 95 ? -4.359 22.203 25.906 1 74.81 95 ALA A CA 1
ATOM 716 C C . ALA A 1 95 ? -3.508 22.859 27 1 74.81 95 ALA A C 1
ATOM 718 O O . ALA A 1 95 ? -4.02 23.625 27.812 1 74.81 95 ALA A O 1
ATOM 719 N N . THR A 1 96 ? -2.506 22.109 27.281 1 78.75 96 THR A N 1
ATOM 720 C CA . THR A 1 96 ? -1.584 22.812 28.156 1 78.75 96 THR A CA 1
ATOM 721 C C . THR A 1 96 ? -1.135 24.125 27.516 1 78.75 96 THR A C 1
ATOM 723 O O . THR A 1 96 ? -0.534 24.125 26.438 1 78.75 96 THR A O 1
ATOM 726 N N . PRO A 1 97 ? -1.556 25.203 28.172 1 79.81 97 PRO A N 1
ATOM 727 C CA . PRO A 1 97 ? -1.131 26.453 27.562 1 79.81 97 PRO A CA 1
ATOM 728 C C . PRO A 1 97 ? 0.387 26.609 27.531 1 79.81 97 PRO A C 1
ATOM 730 O O . PRO A 1 97 ? 1.085 26.109 28.406 1 79.81 97 PRO A O 1
ATOM 733 N N . HIS A 1 98 ? 0.792 27.031 26.328 1 85.44 98 HIS A N 1
ATOM 734 C CA . HIS A 1 98 ? 2.193 27.438 26.312 1 85.44 98 HIS A CA 1
ATOM 735 C C . HIS A 1 98 ? 2.5 28.438 27.422 1 85.44 98 HIS A C 1
ATOM 737 O O . HIS A 1 98 ? 1.746 29.375 27.641 1 85.44 98 HIS A O 1
ATOM 743 N N . PRO A 1 99 ? 3.553 28.188 28.078 1 83.31 99 PRO A N 1
ATOM 744 C CA . PRO A 1 99 ? 3.877 29.031 29.234 1 83.31 99 PRO A CA 1
ATOM 745 C C . PRO A 1 99 ? 3.863 30.516 28.906 1 83.31 99 PRO A C 1
ATOM 747 O O . PRO A 1 99 ? 3.502 31.344 29.75 1 83.31 99 PRO A O 1
ATOM 750 N N . SER A 1 100 ? 4.277 30.828 27.688 1 86.81 100 SER A N 1
ATOM 751 C CA . SER A 1 100 ? 4.383 32.219 27.297 1 86.81 100 SER A CA 1
ATOM 752 C C . SER A 1 100 ? 3.006 32.875 27.172 1 86.81 100 SER A C 1
ATOM 754 O O . SER A 1 100 ? 2.887 34.094 27.156 1 86.81 100 SER A O 1
ATOM 756 N N . PHE A 1 101 ? 2.006 32.062 26.938 1 80.69 101 PHE A N 1
ATOM 757 C CA . PHE A 1 101 ? 0.658 32.594 26.734 1 80.69 101 PHE A CA 1
ATOM 758 C C . PHE A 1 101 ? -0.175 32.406 28 1 80.69 101 PHE A C 1
ATOM 760 O O . PHE A 1 101 ? -1.401 32.531 27.969 1 80.69 101 PHE A O 1
ATOM 767 N N . THR A 1 102 ? 0.356 31.906 28.891 1 70.88 102 THR A N 1
ATOM 768 C CA . THR A 1 102 ? -0.335 31.859 30.172 1 70.88 102 THR A CA 1
ATOM 769 C C . THR A 1 102 ? -0.53 33.25 30.75 1 70.88 102 THR A C 1
ATOM 771 O O . THR A 1 102 ? 0.436 34 30.922 1 70.88 102 THR A O 1
ATOM 774 N N . SER A 1 103 ? -1.461 33.969 30.109 1 61.78 103 SER A N 1
ATOM 775 C CA . SER A 1 103 ? -1.712 35.281 30.688 1 61.78 103 SER A CA 1
ATOM 776 C C . SER A 1 103 ? -1.707 35.219 32.219 1 61.78 103 SER A C 1
ATOM 778 O O . SER A 1 103 ? -2.113 34.219 32.812 1 61.78 103 SER A O 1
ATOM 780 N N . PRO A 1 104 ? -1.053 36.188 32.75 1 57.25 104 PRO A N 1
ATOM 781 C CA . PRO A 1 104 ? -1.408 36.281 34.156 1 57.25 104 PRO A CA 1
ATOM 782 C C . PRO A 1 104 ? -2.912 36.188 34.406 1 57.25 104 PRO A C 1
ATOM 784 O O . PRO A 1 104 ? -3.705 36.438 33.5 1 57.25 104 PRO A O 1
ATOM 787 N N . SER A 1 105 ? -3.336 35.375 35.188 1 51.5 105 SER A N 1
ATOM 788 C CA . SER A 1 105 ? -4.711 35.094 35.562 1 51.5 105 SER A CA 1
ATOM 789 C C . SER A 1 105 ? -5.629 36.281 35.281 1 51.5 105 SER A C 1
ATOM 791 O O . SER A 1 105 ? -5.742 37.188 36.094 1 51.5 105 SER A O 1
ATOM 793 N N . LYS A 1 106 ? -5.516 36.844 34.094 1 50.47 106 LYS A N 1
ATOM 794 C CA . LYS A 1 106 ? -6.762 37.594 34.094 1 50.47 106 LYS A CA 1
ATOM 795 C C . LYS A 1 106 ? -7.973 36.688 34.188 1 50.47 106 LYS A C 1
ATOM 797 O O . LYS A 1 106 ? -8.203 35.875 33.281 1 50.47 106 LYS A O 1
A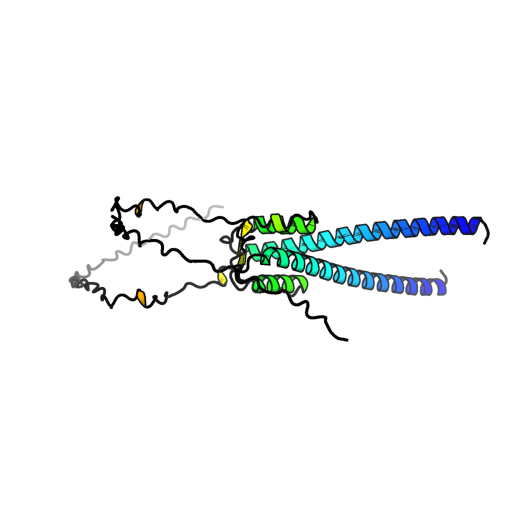TOM 802 N N . LYS A 1 107 ? -8.336 36.312 35.344 1 50.5 107 LYS A N 1
ATOM 803 C CA . LYS A 1 107 ? -9.656 35.781 35.656 1 50.5 107 LYS A CA 1
ATOM 804 C C . LYS A 1 107 ? -10.719 36.312 34.719 1 50.5 107 LYS A C 1
ATOM 806 O O . LYS A 1 107 ? -10.961 37.5 34.656 1 50.5 107 LYS A O 1
ATOM 811 N N . ARG A 1 108 ? -10.797 35.719 33.688 1 53.16 108 ARG A N 1
ATOM 812 C CA . ARG A 1 108 ? -12.023 36 32.938 1 53.16 108 ARG A CA 1
ATOM 813 C C . ARG A 1 108 ? -13.234 35.969 33.875 1 53.16 108 ARG A C 1
ATOM 815 O O . ARG A 1 108 ? -13.609 34.906 34.375 1 53.16 108 ARG A O 1
ATOM 822 N N . SER A 1 109 ? -13.633 36.969 34.656 1 48.56 109 SER A N 1
ATOM 823 C CA . SER A 1 109 ? -14.906 37.094 35.375 1 48.56 109 SER A CA 1
ATOM 824 C C . SER A 1 109 ? -16.078 36.812 34.438 1 48.56 109 SER A C 1
ATOM 826 O O . SER A 1 109 ? -16.406 37.625 33.594 1 48.56 109 SER A O 1
ATOM 828 N N . VAL A 1 110 ? -16.281 35.594 34.094 1 52.91 110 VAL A N 1
ATOM 829 C CA . VAL A 1 110 ? -17.594 35.344 33.531 1 52.91 110 VAL A CA 1
ATOM 830 C C . VAL A 1 110 ? -18.672 35.969 34.406 1 52.91 110 VAL A C 1
ATOM 832 O O . VAL A 1 110 ? -18.75 35.656 35.594 1 52.91 110 VAL A O 1
ATOM 835 N N . PRO A 1 111 ? -19.281 37.094 34.094 1 51.81 111 PRO A N 1
ATOM 836 C CA . PRO A 1 111 ? -20.359 37.562 34.969 1 51.81 111 PRO A CA 1
ATOM 837 C C . PRO A 1 111 ? -21.453 36.531 35.188 1 51.81 111 PRO A C 1
ATOM 839 O O . PRO A 1 111 ? -21.922 35.906 34.25 1 51.81 111 PRO A O 1
ATOM 842 N N . ALA A 1 112 ? -21.562 35.938 36.312 1 51.16 112 ALA A N 1
ATOM 843 C CA . ALA A 1 112 ? -22.656 35.062 36.719 1 51.16 112 ALA A CA 1
ATOM 844 C C . ALA A 1 112 ? -24 35.625 36.281 1 51.16 112 ALA A C 1
ATOM 846 O O . ALA A 1 112 ? -24.344 36.75 36.688 1 51.16 112 ALA A O 1
ATOM 847 N N . LYS A 1 113 ? -24.578 35.312 35.125 1 49.12 113 LYS A N 1
ATOM 848 C CA . LYS A 1 113 ? -25.969 35.656 34.875 1 49.12 113 LYS A CA 1
ATOM 849 C C . LYS A 1 113 ? -26.844 35.375 36.094 1 49.12 113 LYS A C 1
ATOM 851 O O . LYS A 1 113 ? -26.828 34.25 36.625 1 49.12 113 LYS A O 1
ATOM 856 N N . GLN A 1 114 ? -27.375 36.312 36.844 1 43.84 114 GLN A N 1
ATOM 857 C CA . GLN A 1 114 ? -28.375 36.25 37.906 1 43.84 114 GLN A CA 1
ATOM 858 C C . GLN A 1 114 ? -29.594 35.438 37.469 1 43.84 114 GLN A C 1
ATOM 860 O O . GLN A 1 114 ? -30.219 35.75 36.438 1 43.84 114 GLN A O 1
ATOM 865 N N . ALA A 1 115 ? -29.688 34.188 37.719 1 46.34 115 ALA A N 1
ATOM 866 C CA . ALA A 1 115 ? -30.906 33.406 37.562 1 46.34 115 ALA A CA 1
ATOM 867 C C . ALA A 1 115 ? -32.125 34.156 38.062 1 46.34 115 ALA A C 1
ATOM 869 O O . ALA A 1 115 ? -32.219 34.5 39.25 1 46.34 115 ALA A O 1
ATOM 870 N N . LYS A 1 116 ? -32.844 34.875 37.188 1 46.12 116 LYS A N 1
ATOM 871 C CA . LYS A 1 116 ? -34.125 35.406 37.594 1 46.12 116 LYS A CA 1
ATOM 872 C C . LYS A 1 116 ? -35 34.281 38.156 1 46.12 116 LYS A C 1
ATOM 874 O O . LYS A 1 116 ? -35.125 33.188 37.562 1 46.12 116 LYS A O 1
ATOM 879 N N . LYS A 1 117 ? -35.375 34.281 39.438 1 44.22 117 LYS A N 1
ATOM 880 C CA . LYS A 1 117 ? -36.344 33.469 40.125 1 44.22 117 LYS A CA 1
ATOM 881 C C . LYS A 1 117 ? -37.656 33.406 39.344 1 44.22 117 LYS A C 1
ATOM 883 O O . LYS A 1 117 ? -38.344 34.438 39.219 1 44.22 117 LYS A O 1
ATOM 888 N N . GLN A 1 118 ? -37.844 32.5 38.375 1 41.41 118 GLN A N 1
ATOM 889 C CA . GLN A 1 118 ? -39.125 32.25 37.688 1 41.41 118 GLN A CA 1
ATOM 890 C C . GLN A 1 118 ? -40.219 31.953 38.719 1 41.41 118 GLN A C 1
ATOM 892 O O . GLN A 1 118 ? -40.031 31.125 39.594 1 41.41 118 GLN A O 1
ATOM 897 N N . LYS A 1 119 ? -41.188 32.812 38.969 1 42.66 119 LYS A N 1
ATOM 898 C CA . LYS A 1 119 ? -42.375 32.625 39.781 1 42.66 119 LYS A CA 1
ATOM 899 C C . LYS A 1 119 ? -43.125 31.359 39.375 1 42.66 119 LYS A C 1
ATOM 901 O O . LYS A 1 119 ? -43.312 31.109 38.156 1 42.66 119 LYS A O 1
ATOM 906 N N . ALA A 1 120 ? -43.312 30.312 40.25 1 40.81 120 ALA A N 1
ATOM 907 C CA . ALA A 1 120 ? -44.062 29.047 40.188 1 40.81 120 ALA A CA 1
ATOM 908 C C . ALA A 1 120 ? -45.469 29.266 39.688 1 40.81 120 ALA A C 1
ATOM 910 O O . ALA A 1 120 ? -46.25 29.969 40.312 1 40.81 120 ALA A O 1
ATOM 911 N N . SER A 1 121 ? -45.625 29.391 38.344 1 37.88 121 SER A N 1
ATOM 912 C CA . SER A 1 121 ? -47 29.484 37.781 1 37.88 121 SER A CA 1
ATOM 913 C C . SER A 1 121 ? -47.844 28.328 38.312 1 37.88 121 SER A C 1
ATOM 915 O O . SER A 1 121 ? -47.375 27.234 38.531 1 37.88 121 SER A O 1
ATOM 917 N N . ALA A 1 122 ? -49.031 28.547 38.875 1 41.44 122 ALA A N 1
ATOM 918 C CA . ALA A 1 122 ? -50.094 27.703 39.438 1 41.44 122 ALA A CA 1
ATOM 919 C C . ALA A 1 122 ? -50.562 26.688 38.406 1 41.44 122 ALA A C 1
ATOM 921 O O . ALA A 1 122 ? -50.719 27 37.219 1 41.44 122 ALA A O 1
ATOM 922 N N . SER A 1 123 ? -50.344 25.328 38.625 1 39.56 123 SER A N 1
ATOM 923 C CA . SER A 1 123 ? -50.625 24.125 37.875 1 39.56 123 SER A CA 1
ATOM 924 C C . SER A 1 123 ? -52.094 24.031 37.5 1 39.56 123 SER A C 1
ATOM 926 O O . SER A 1 123 ? -52.969 24.125 38.375 1 39.56 123 SER A O 1
ATOM 928 N N . PRO A 1 124 ? -52.5 24.516 36.312 1 44.19 124 PRO A N 1
ATOM 929 C CA . PRO A 1 124 ? -53.938 24.312 36.031 1 44.19 124 PRO A CA 1
ATOM 930 C C . PRO A 1 124 ? -54.344 22.844 36.125 1 44.19 124 PRO A C 1
ATOM 932 O O . PRO A 1 124 ? -53.5 21.953 35.906 1 44.19 124 PRO A O 1
ATOM 935 N N . LYS A 1 125 ? -55.375 22.344 36.844 1 38.22 125 LYS A N 1
ATOM 936 C CA . LYS A 1 125 ? -56.031 21.047 37 1 38.22 125 LYS A CA 1
ATOM 937 C C . LYS A 1 125 ? -56.531 20.531 35.656 1 38.22 125 LYS A C 1
ATOM 939 O O . LYS A 1 125 ? -57.438 21.125 35.062 1 38.22 125 LYS A O 1
ATOM 944 N N . SER A 1 126 ? -55.656 19.969 34.75 1 34.91 126 SER A N 1
ATOM 945 C CA . SER A 1 126 ? -56.062 19.406 33.469 1 34.91 126 SER A CA 1
ATOM 946 C C . SER A 1 126 ? -57.031 18.219 33.656 1 34.91 126 SER A C 1
ATOM 948 O O . SER A 1 126 ? -56.688 17.281 34.375 1 34.91 126 SER A O 1
ATOM 950 N N . SER A 1 127 ? -58.344 18.422 33.688 1 34.81 127 SER A N 1
ATOM 951 C CA . SER A 1 127 ? -59.375 17.406 33.656 1 34.81 127 SER A CA 1
ATOM 952 C C . SER A 1 127 ? -59.219 16.469 32.438 1 34.81 127 SER A C 1
ATOM 954 O O . SER A 1 127 ? -59.344 16.922 31.297 1 34.81 127 SER A O 1
ATOM 956 N N . TYR A 1 128 ? -58.312 15.5 32.469 1 32.53 128 TYR A N 1
ATOM 957 C CA . TYR A 1 128 ? -58.062 14.484 31.453 1 32.53 128 TYR A CA 1
ATOM 958 C C . TYR A 1 128 ? -59.344 13.656 31.203 1 32.53 128 TYR A C 1
ATOM 960 O O . TYR A 1 128 ? -59.812 12.945 32.094 1 32.53 128 TYR A O 1
ATOM 968 N N . ALA A 1 129 ? -60.281 14.234 30.484 1 32.38 129 ALA A N 1
ATOM 969 C CA . ALA A 1 129 ? -61.406 13.406 30.031 1 32.38 129 ALA A CA 1
ATOM 970 C C . ALA A 1 129 ? -60.906 12.234 29.188 1 32.38 129 ALA A C 1
ATOM 972 O O . ALA A 1 129 ? -60.031 12.398 28.344 1 32.38 129 ALA A O 1
ATOM 973 N N . THR A 1 130 ? -60.938 11.016 29.703 1 34.16 130 THR A N 1
ATOM 974 C CA . THR A 1 130 ? -60.656 9.664 29.234 1 34.16 130 THR A CA 1
ATOM 975 C C . THR A 1 130 ? -61.406 9.359 27.938 1 34.16 130 THR A C 1
ATOM 977 O O . THR A 1 130 ? -62.625 9.234 27.938 1 34.16 130 THR A O 1
ATOM 980 N N . TRP A 1 131 ? -61.031 10.047 26.766 1 33.53 131 TRP A N 1
ATOM 981 C CA . TRP A 1 131 ? -61.688 9.664 25.531 1 33.53 131 TRP A CA 1
ATOM 982 C C . TRP A 1 131 ? -61.406 8.203 25.188 1 33.53 131 TRP A C 1
ATOM 984 O O . TRP A 1 131 ? -60.25 7.785 25.109 1 33.53 131 TRP A O 1
ATOM 994 N N . LYS A 1 132 ? -62.281 7.285 25.516 1 32.22 132 LYS A N 1
ATOM 995 C CA . LYS A 1 132 ? -62.406 5.871 25.172 1 32.22 132 LYS A CA 1
ATOM 996 C C . LYS A 1 132 ? -62.375 5.668 23.656 1 32.22 132 LYS A C 1
ATOM 998 O O . LYS A 1 132 ? -63.312 6.062 22.953 1 32.22 132 LYS A O 1
ATOM 1003 N N . ALA A 1 133 ? -61.188 5.793 22.984 1 33.56 133 ALA A N 1
ATOM 1004 C CA . ALA A 1 133 ? -61.062 5.547 21.547 1 33.56 133 ALA A CA 1
ATOM 1005 C C . ALA A 1 133 ? -61.5 4.125 21.203 1 33.56 133 ALA A C 1
ATOM 1007 O O . ALA A 1 133 ? -61.031 3.16 21.812 1 33.56 133 ALA A O 1
ATOM 1008 N N . SER A 1 134 ? -62.719 3.953 20.719 1 30.22 134 SER A N 1
ATOM 1009 C CA . SER A 1 134 ? -63.312 2.756 20.156 1 30.22 134 SER A CA 1
ATOM 1010 C C . SER A 1 134 ? -62.469 2.209 19 1 30.22 134 SER A C 1
ATOM 1012 O O . SER A 1 134 ? -62.125 2.945 18.078 1 30.22 134 SER A O 1
ATOM 1014 N N . SER A 1 135 ? -61.625 1.198 19.203 1 30.98 135 SER A N 1
ATOM 1015 C CA . SER A 1 135 ? -60.75 0.396 18.359 1 30.98 135 SER A CA 1
ATOM 1016 C C . SER A 1 135 ? -61.531 -0.281 17.234 1 30.98 135 SER A C 1
ATOM 1018 O O . SER A 1 135 ? -62.188 -1.308 17.453 1 30.98 135 SER A O 1
ATOM 1020 N N . ALA A 1 136 ? -62.344 0.387 16.5 1 34.69 136 ALA A N 1
ATOM 1021 C CA . ALA A 1 136 ? -63.031 -0.338 15.422 1 34.69 136 ALA A CA 1
ATOM 1022 C C . ALA A 1 136 ? -62 -0.945 14.453 1 34.69 136 ALA A C 1
ATOM 1024 O O . ALA A 1 136 ? -61.062 -0.279 14.047 1 34.69 136 ALA A O 1
ATOM 1025 N N . MET A 1 137 ? -61.875 -2.297 14.453 1 33.59 137 MET A N 1
ATOM 1026 C CA . MET A 1 137 ? -61.156 -3.352 13.766 1 33.59 137 MET A CA 1
ATOM 1027 C C . MET A 1 137 ? -61.375 -3.287 12.266 1 33.59 137 MET A C 1
ATOM 1029 O O . MET A 1 137 ? -62.5 -3.557 11.789 1 33.59 137 MET A O 1
ATOM 1033 N N . TRP A 1 138 ? -60.875 -2.242 11.57 1 38.88 138 TRP A N 1
ATOM 1034 C CA . TRP A 1 138 ? -61.031 -2.211 10.117 1 38.88 138 TRP A CA 1
ATOM 1035 C C . TRP A 1 138 ? -60.469 -3.477 9.477 1 38.88 138 TRP A C 1
ATOM 1037 O O . TRP A 1 138 ? -59.312 -3.82 9.68 1 38.88 138 TRP A O 1
ATOM 1047 N N . ARG A 1 139 ? -61.312 -4.484 9.164 1 40.41 139 ARG A N 1
ATOM 1048 C CA . ARG A 1 139 ? -61.156 -5.719 8.398 1 40.41 139 ARG A CA 1
ATOM 1049 C C . ARG A 1 139 ? -60.625 -5.43 7 1 40.41 139 ARG A C 1
ATOM 1051 O O . ARG A 1 139 ? -61.188 -4.602 6.281 1 40.41 139 ARG A O 1
ATOM 1058 N N . PRO A 1 140 ? -59.375 -5.762 6.828 1 38.94 140 PRO A N 1
ATOM 1059 C CA . PRO A 1 140 ? -58.781 -5.598 5.508 1 38.94 140 PRO A CA 1
ATOM 1060 C C . PRO A 1 140 ? -59.531 -6.344 4.41 1 38.94 140 PRO A C 1
ATOM 1062 O O . PRO A 1 140 ? -59.844 -7.527 4.566 1 38.94 140 PRO A O 1
ATOM 1065 N N . SER A 1 141 ? -60.5 -5.676 3.768 1 36.09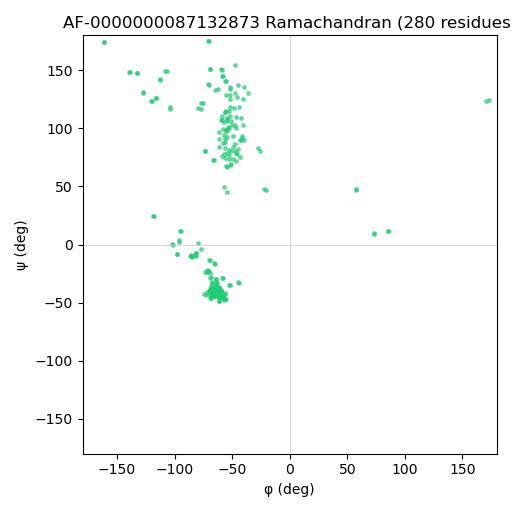 141 SER A N 1
ATOM 1066 C CA . SER A 1 141 ? -61.188 -6.324 2.645 1 36.09 141 SER A CA 1
ATOM 1067 C C . SER A 1 141 ? -60.188 -6.953 1.686 1 36.09 141 SER A C 1
ATOM 1069 O O . SER A 1 141 ? -59.062 -6.438 1.515 1 36.09 141 SER A O 1
ATOM 1071 N N . THR A 1 142 ? -60.656 -8.109 0.847 1 36.12 142 THR A N 1
ATOM 1072 C CA . THR A 1 142 ? -60.188 -8.797 -0.357 1 36.12 142 THR A CA 1
ATOM 1073 C C . THR A 1 142 ? -60.031 -7.809 -1.509 1 36.12 142 THR A C 1
ATOM 1075 O O . THR A 1 142 ? -60.844 -6.906 -1.688 1 36.12 142 THR A O 1
ATOM 1078 N N . MET B 1 1 ? -10.898 -53.844 -15.391 1 57.84 1 MET B N 1
ATOM 1079 C CA . MET B 1 1 ? -9.555 -53.375 -15.094 1 57.84 1 MET B CA 1
ATOM 1080 C C . MET B 1 1 ? -8.875 -54.25 -14.055 1 57.84 1 MET B C 1
ATOM 1082 O O . MET B 1 1 ? -9.484 -54.625 -13.055 1 57.84 1 MET B O 1
ATOM 1086 N N . SER B 1 2 ? -7.82 -54.75 -14.359 1 76.81 2 SER B N 1
ATOM 1087 C CA . SER B 1 2 ? -7.16 -55.656 -13.398 1 76.81 2 SER B CA 1
ATOM 1088 C C . SER B 1 2 ? -6.875 -54.938 -12.086 1 76.81 2 SER B C 1
ATOM 1090 O O . SER B 1 2 ? -6.746 -53.688 -12.062 1 76.81 2 SER B O 1
ATOM 1092 N N . ASP B 1 3 ? -6.945 -55.531 -11.07 1 87.12 3 ASP B N 1
ATOM 1093 C CA . ASP B 1 3 ? -6.656 -55.062 -9.719 1 87.12 3 ASP B CA 1
ATOM 1094 C C . ASP B 1 3 ? -5.359 -54.25 -9.68 1 87.12 3 ASP B C 1
ATOM 1096 O O . ASP B 1 3 ? -5.281 -53.219 -8.992 1 87.12 3 ASP B O 1
ATOM 1100 N N . ARG B 1 4 ? -4.434 -54.562 -10.453 1 87.75 4 ARG B N 1
ATOM 1101 C CA . ARG B 1 4 ? -3.146 -53.875 -10.523 1 87.75 4 ARG B CA 1
ATOM 1102 C C . ARG B 1 4 ? -3.303 -52.5 -11.117 1 87.75 4 ARG B C 1
ATOM 1104 O O . ARG B 1 4 ? -2.715 -51.531 -10.625 1 87.75 4 ARG B O 1
ATOM 1111 N N . ASN B 1 5 ? -4.137 -52.469 -12.117 1 86.5 5 ASN B N 1
ATOM 1112 C CA . ASN B 1 5 ? -4.375 -51.188 -12.766 1 86.5 5 ASN B CA 1
ATOM 1113 C C . ASN B 1 5 ? -5.105 -50.219 -11.844 1 86.5 5 ASN B C 1
ATOM 1115 O O . ASN B 1 5 ? -4.801 -49.031 -11.82 1 86.5 5 ASN B O 1
ATOM 1119 N N . SER B 1 6 ? -5.941 -50.75 -11.031 1 89 6 SER B N 1
ATOM 1120 C CA . SER B 1 6 ? -6.684 -49.906 -10.078 1 89 6 SER B CA 1
ATOM 1121 C C . SER B 1 6 ? -5.766 -49.344 -9.008 1 89 6 SER B C 1
ATOM 1123 O O . SER B 1 6 ? -5.902 -48.188 -8.633 1 89 6 SER B O 1
ATOM 1125 N N . LYS B 1 7 ? -4.84 -50.094 -8.562 1 89.62 7 LYS B N 1
ATOM 1126 C CA . LYS B 1 7 ? -3.902 -49.656 -7.535 1 89.62 7 LYS B CA 1
ATOM 1127 C C . LYS B 1 7 ? -2.955 -48.594 -8.078 1 89.62 7 LYS B C 1
ATOM 1129 O O . LYS B 1 7 ? -2.645 -47.625 -7.391 1 89.62 7 LYS B O 1
ATOM 1134 N N . LEU B 1 8 ? -2.547 -48.844 -9.328 1 88.38 8 LEU B N 1
ATOM 1135 C CA . LEU B 1 8 ? -1.656 -47.906 -9.969 1 88.38 8 LEU B CA 1
ATOM 1136 C C . LEU B 1 8 ? -2.361 -46.562 -10.188 1 88.38 8 LEU B C 1
ATOM 1138 O O . LEU B 1 8 ? -1.768 -45.5 -9.984 1 88.38 8 LEU B O 1
ATOM 1142 N N . LEU B 1 9 ? -3.619 -46.562 -10.523 1 88 9 LEU B N 1
ATOM 1143 C CA . LEU B 1 9 ? -4.402 -45.344 -10.711 1 88 9 LEU B CA 1
ATOM 1144 C C . LEU B 1 9 ? -4.559 -44.594 -9.398 1 88 9 LEU B C 1
ATOM 1146 O O . LEU B 1 9 ? -4.453 -43.344 -9.375 1 88 9 LEU B O 1
ATOM 1150 N N . ALA B 1 10 ? -4.785 -45.312 -8.367 1 90.38 10 ALA B N 1
ATOM 1151 C CA . ALA B 1 10 ? -4.93 -44.719 -7.047 1 90.38 10 ALA B CA 1
ATOM 1152 C C . ALA B 1 10 ? -3.639 -44.031 -6.613 1 90.38 10 ALA B C 1
ATOM 1154 O O . ALA B 1 10 ? -3.67 -42.938 -6.051 1 90.38 10 ALA B O 1
ATOM 1155 N N . ARG B 1 11 ? -2.521 -44.688 -6.902 1 90.38 11 ARG B N 1
ATOM 1156 C CA . ARG B 1 11 ? -1.221 -44.125 -6.566 1 90.38 11 ARG B CA 1
ATOM 1157 C C . ARG B 1 11 ? -0.953 -42.875 -7.383 1 90.38 11 ARG B C 1
ATOM 1159 O O . ARG B 1 11 ? -0.41 -41.875 -6.867 1 90.38 11 ARG B O 1
ATOM 1166 N N . PHE B 1 12 ? -1.34 -42.938 -8.68 1 88.5 12 PHE B N 1
ATOM 1167 C CA . PHE B 1 12 ? -1.175 -41.781 -9.555 1 88.5 12 PHE B CA 1
ATOM 1168 C C . PHE B 1 12 ? -2.035 -40.625 -9.078 1 88.5 12 PHE B C 1
ATOM 1170 O O . PHE B 1 12 ? -1.581 -39.469 -9.055 1 88.5 12 PHE B O 1
ATOM 1177 N N . GLN B 1 13 ? -3.232 -40.938 -8.625 1 89.12 13 GLN B N 1
ATOM 1178 C CA . GLN B 1 13 ? -4.141 -39.906 -8.125 1 89.12 13 GLN B CA 1
ATOM 1179 C C . GLN B 1 13 ? -3.596 -39.281 -6.848 1 89.12 13 GLN B C 1
ATOM 1181 O O . GLN B 1 13 ? -3.695 -38.062 -6.664 1 89.12 13 GLN B O 1
ATOM 1186 N N . MET B 1 14 ? -3.018 -40.094 -6.035 1 92.06 14 MET B N 1
ATOM 1187 C CA . MET B 1 14 ? -2.422 -39.594 -4.801 1 92.06 14 MET B CA 1
ATOM 1188 C C . MET B 1 14 ? -1.26 -38.625 -5.102 1 92.06 14 MET B C 1
ATOM 1190 O O . MET B 1 14 ? -1.096 -37.625 -4.438 1 92.06 14 MET B O 1
ATOM 1194 N N . CYS B 1 15 ? -0.482 -39.094 -6.145 1 91.44 15 CYS B N 1
ATOM 1195 C CA . CYS B 1 15 ? 0.639 -38.25 -6.555 1 91.44 15 CYS B CA 1
ATOM 1196 C C . CYS B 1 15 ? 0.148 -36.906 -7.105 1 91.44 15 CYS B C 1
ATOM 1198 O O . CYS B 1 15 ? 0.717 -35.844 -6.797 1 91.44 15 CYS B O 1
ATOM 1200 N N . LEU B 1 16 ? -0.973 -36.938 -7.848 1 87.94 16 LEU B N 1
ATOM 1201 C CA . LEU B 1 16 ? -1.539 -35.719 -8.414 1 87.94 16 LEU B CA 1
ATOM 1202 C C . LEU B 1 16 ? -2.1 -34.812 -7.324 1 87.94 16 LEU B C 1
ATOM 1204 O O . LEU B 1 16 ? -1.949 -33.594 -7.383 1 87.94 16 LEU B O 1
ATOM 1208 N N . ASP B 1 17 ? -2.682 -35.406 -6.363 1 89.38 17 ASP B N 1
ATOM 1209 C CA . ASP B 1 17 ? -3.242 -34.656 -5.25 1 89.38 17 ASP B CA 1
ATOM 1210 C C . ASP B 1 17 ? -2.143 -33.969 -4.441 1 89.38 17 ASP B C 1
ATOM 1212 O O . ASP B 1 17 ? -2.297 -32.812 -4.023 1 89.38 17 ASP B O 1
ATOM 1216 N N . GLU B 1 18 ? -1.034 -34.656 -4.23 1 90.56 18 GLU B N 1
ATOM 1217 C CA . GLU B 1 18 ? 0.097 -34.094 -3.504 1 90.56 18 GLU B CA 1
ATOM 1218 C C . GLU B 1 18 ? 0.746 -32.969 -4.289 1 90.56 18 GLU B C 1
ATOM 1220 O O . GLU B 1 18 ? 1.114 -31.938 -3.713 1 90.56 18 GLU B O 1
ATOM 1225 N N . GLU B 1 19 ? 0.841 -33.156 -5.57 1 87.12 19 GLU B N 1
ATOM 1226 C CA . GLU B 1 19 ? 1.383 -32.125 -6.438 1 87.12 19 GLU B CA 1
ATOM 1227 C C . GLU B 1 19 ? 0.496 -30.875 -6.426 1 87.12 19 GLU B C 1
ATOM 1229 O O . GLU B 1 19 ? 0.995 -29.75 -6.422 1 87.12 19 GLU B O 1
ATOM 1234 N N . ALA B 1 20 ? -0.797 -31.062 -6.383 1 86.75 20 ALA B N 1
ATOM 1235 C CA . ALA B 1 20 ? -1.741 -29.953 -6.355 1 86.75 20 ALA B CA 1
ATOM 1236 C C . ALA B 1 20 ? -1.611 -29.156 -5.062 1 86.75 20 ALA B C 1
ATOM 1238 O O . ALA B 1 20 ? -1.713 -27.922 -5.07 1 86.75 20 ALA B O 1
ATOM 1239 N N . LYS B 1 21 ? -1.39 -29.859 -3.994 1 90.69 21 LYS B N 1
ATOM 1240 C CA . LYS B 1 21 ? -1.203 -29.188 -2.709 1 90.69 21 LYS B CA 1
ATOM 1241 C C . LYS B 1 21 ? 0.094 -28.391 -2.688 1 90.69 21 LYS B C 1
ATOM 1243 O O . LYS B 1 21 ? 0.132 -27.266 -2.164 1 90.69 21 LYS B O 1
ATOM 1248 N N . ASP B 1 22 ? 1.144 -28.984 -3.186 1 89.75 22 ASP B N 1
ATOM 1249 C CA . ASP B 1 22 ? 2.428 -28.297 -3.271 1 89.75 22 ASP B CA 1
ATOM 1250 C C . ASP B 1 22 ? 2.326 -27.062 -4.156 1 89.75 22 ASP B C 1
ATOM 1252 O O . ASP B 1 22 ? 2.869 -26 -3.822 1 89.75 22 ASP B O 1
ATOM 1256 N N . ASP B 1 23 ? 1.552 -27.172 -5.211 1 87 23 ASP B N 1
ATOM 1257 C CA . ASP B 1 23 ? 1.337 -26.047 -6.117 1 87 23 ASP B CA 1
ATOM 1258 C C . ASP B 1 23 ? 0.587 -24.922 -5.422 1 87 23 ASP B C 1
ATOM 1260 O O . ASP B 1 23 ? 0.915 -23.734 -5.605 1 87 23 ASP B O 1
ATOM 1264 N N . ALA B 1 24 ? -0.42 -25.344 -4.66 1 87.5 24 ALA B N 1
ATOM 1265 C CA . ALA B 1 24 ? -1.201 -24.344 -3.93 1 87.5 24 ALA B CA 1
ATOM 1266 C C . ALA B 1 24 ? -0.334 -23.609 -2.914 1 87.5 24 ALA B C 1
ATOM 1268 O O . ALA B 1 24 ? -0.448 -22.391 -2.762 1 87.5 24 ALA B O 1
ATOM 1269 N N . ARG B 1 25 ? 0.496 -24.297 -2.256 1 91.62 25 ARG B N 1
ATOM 1270 C CA . ARG B 1 25 ? 1.399 -23.688 -1.283 1 91.62 25 ARG B CA 1
ATOM 1271 C C . ARG B 1 25 ? 2.391 -22.75 -1.965 1 91.62 25 ARG B C 1
ATOM 1273 O O . ARG B 1 25 ? 2.689 -21.672 -1.448 1 91.62 25 ARG B O 1
ATOM 1280 N N . ASP B 1 26 ? 2.92 -23.188 -3.039 1 89.19 26 ASP B N 1
ATOM 1281 C CA . ASP B 1 26 ? 3.854 -22.359 -3.795 1 89.19 26 ASP B CA 1
ATOM 1282 C C . ASP B 1 26 ? 3.186 -21.078 -4.273 1 89.19 26 ASP B C 1
ATOM 1284 O O . ASP B 1 26 ? 3.793 -20 -4.238 1 89.19 26 ASP B O 1
ATOM 1288 N N . GLN B 1 27 ? 1.926 -21.203 -4.676 1 87.56 27 GLN B N 1
ATOM 1289 C CA . GLN B 1 27 ? 1.189 -20.031 -5.133 1 87.56 27 GLN B CA 1
ATOM 1290 C C . GLN B 1 27 ? 0.961 -19.031 -3.994 1 87.56 27 GLN B C 1
A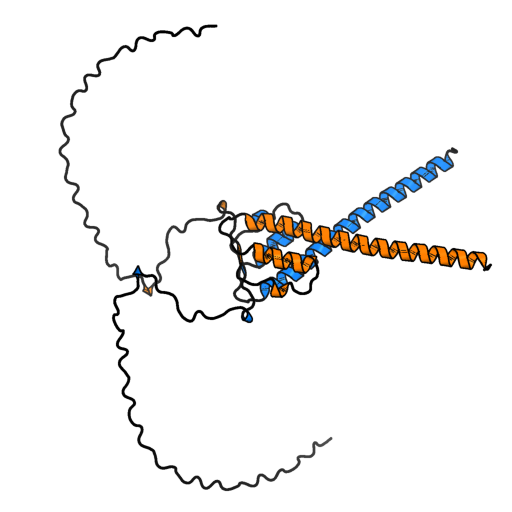TOM 1292 O O . GLN B 1 27 ? 1.074 -17.828 -4.184 1 87.56 27 GLN B O 1
ATOM 1297 N N . GLU B 1 28 ? 0.629 -19.594 -2.852 1 90 28 GLU B N 1
ATOM 1298 C CA . GLU B 1 28 ? 0.432 -18.75 -1.68 1 90 28 GLU B CA 1
ATOM 1299 C C . GLU B 1 28 ? 1.718 -18.016 -1.307 1 90 28 GLU B C 1
ATOM 1301 O O . GLU B 1 28 ? 1.688 -16.828 -0.976 1 90 28 GLU B O 1
ATOM 1306 N N . GLN B 1 29 ? 2.773 -18.734 -1.355 1 92.12 29 GLN B N 1
ATOM 1307 C CA . GLN B 1 29 ? 4.062 -18.141 -1.03 1 92.12 29 GLN B CA 1
ATOM 1308 C C . GLN B 1 29 ? 4.449 -17.062 -2.051 1 92.12 29 GLN B C 1
ATOM 1310 O O . GLN B 1 29 ? 4.969 -16.016 -1.685 1 92.12 29 GLN B O 1
ATOM 1315 N N . GLU B 1 30 ? 4.211 -17.344 -3.246 1 91.19 30 GLU B N 1
ATOM 1316 C CA . GLU B 1 30 ? 4.5 -16.359 -4.289 1 91.19 30 GLU B CA 1
ATOM 1317 C C . GLU B 1 30 ? 3.652 -15.102 -4.121 1 91.19 30 GLU B C 1
ATOM 1319 O O . GLU B 1 30 ? 4.137 -13.992 -4.332 1 91.19 30 GLU B O 1
ATOM 1324 N N . ALA B 1 31 ? 2.414 -15.359 -3.803 1 92.5 31 ALA B N 1
ATOM 1325 C CA . ALA B 1 31 ? 1.534 -14.227 -3.547 1 92.5 31 ALA B CA 1
ATOM 1326 C C . ALA B 1 31 ? 2.057 -13.375 -2.391 1 92.5 31 ALA B C 1
ATOM 1328 O O . ALA B 1 31 ? 2.064 -12.148 -2.471 1 92.5 31 ALA B O 1
ATOM 1329 N N . ARG B 1 32 ? 2.48 -14.023 -1.365 1 94.81 32 ARG B N 1
ATOM 1330 C CA . ARG B 1 32 ? 3.025 -13.32 -0.207 1 94.81 32 ARG B CA 1
ATOM 1331 C C . ARG B 1 32 ? 4.27 -12.523 -0.586 1 94.81 32 ARG B C 1
ATOM 1333 O O . ARG B 1 32 ? 4.426 -11.375 -0.17 1 94.81 32 ARG B O 1
ATOM 1340 N N . ILE B 1 33 ? 5.098 -13.094 -1.293 1 94.94 33 ILE B N 1
ATOM 1341 C CA . ILE B 1 33 ? 6.316 -12.43 -1.742 1 94.94 33 ILE B CA 1
ATOM 1342 C C . ILE B 1 33 ? 5.957 -11.211 -2.594 1 94.94 33 ILE B C 1
ATOM 1344 O O . ILE B 1 33 ? 6.523 -10.133 -2.412 1 94.94 33 ILE B O 1
ATOM 1348 N N . SER B 1 34 ? 5.016 -11.422 -3.523 1 95.31 34 SER B N 1
ATOM 1349 C CA . SER B 1 34 ? 4.594 -10.328 -4.395 1 95.31 34 SER B CA 1
ATOM 1350 C C . SER B 1 34 ? 4.051 -9.156 -3.59 1 95.31 34 SER B C 1
ATOM 1352 O O . SER B 1 34 ? 4.375 -8 -3.871 1 95.31 34 SER B O 1
ATOM 1354 N N . LYS B 1 35 ? 3.219 -9.43 -2.588 1 96.62 35 LYS B N 1
ATOM 1355 C CA . LYS B 1 35 ? 2.67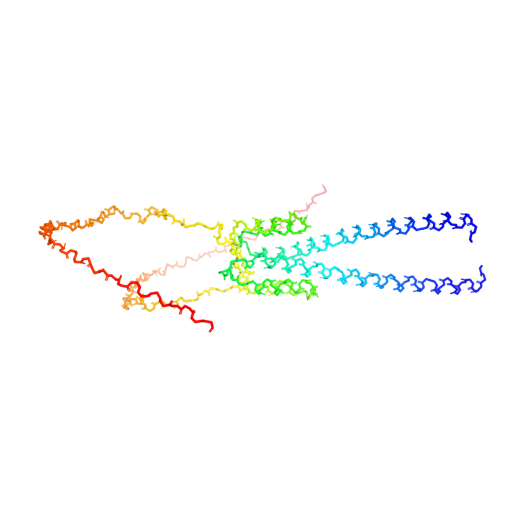8 -8.398 -1.708 1 96.62 35 LYS B CA 1
ATOM 1356 C C . LYS B 1 35 ? 3.791 -7.684 -0.946 1 96.62 35 LYS B C 1
ATOM 1358 O O . LYS B 1 35 ? 3.787 -6.457 -0.831 1 96.62 35 LYS B O 1
ATOM 1363 N N . THR B 1 36 ? 4.738 -8.445 -0.471 1 97.69 36 THR B N 1
ATOM 1364 C CA . THR B 1 36 ? 5.848 -7.902 0.304 1 97.69 36 THR B CA 1
ATOM 1365 C C . THR B 1 36 ? 6.707 -6.984 -0.556 1 97.69 36 THR B C 1
ATOM 1367 O O . THR B 1 36 ? 7.082 -5.891 -0.122 1 97.69 36 THR B O 1
ATOM 1370 N N . VAL B 1 37 ? 6.992 -7.418 -1.755 1 96.69 37 VAL B N 1
ATOM 1371 C CA . VAL B 1 37 ? 7.793 -6.617 -2.676 1 96.69 37 VAL B CA 1
ATOM 1372 C C . VAL B 1 37 ? 7.043 -5.34 -3.039 1 96.69 37 VAL B C 1
ATOM 1374 O O . VAL B 1 37 ? 7.621 -4.254 -3.047 1 96.69 37 VAL B O 1
ATOM 1377 N N . PHE B 1 38 ? 5.738 -5.5 -3.305 1 97.5 38 PHE B N 1
ATOM 1378 C CA . PHE B 1 38 ? 4.906 -4.348 -3.623 1 97.5 38 PHE B CA 1
ATOM 1379 C C . PHE B 1 38 ? 4.949 -3.318 -2.498 1 97.5 38 PHE B C 1
ATOM 1381 O O . PHE B 1 38 ? 5.164 -2.129 -2.746 1 97.5 38 PHE B O 1
ATOM 1388 N N . TRP B 1 39 ? 4.793 -3.764 -1.299 1 98.38 39 TRP B N 1
ATOM 1389 C CA . TRP B 1 39 ? 4.781 -2.832 -0.176 1 98.38 39 TRP B CA 1
ATOM 1390 C C . TRP B 1 39 ? 6.152 -2.191 0.016 1 98.38 39 TRP B C 1
ATOM 1392 O O . TRP B 1 39 ? 6.25 -0.998 0.309 1 98.38 39 TRP B O 1
ATOM 1402 N N . SER B 1 40 ? 7.203 -2.967 -0.094 1 98.25 40 SER B N 1
ATOM 1403 C CA . SER B 1 40 ? 8.547 -2.422 0.044 1 98.25 40 SER B CA 1
ATOM 1404 C C . SER B 1 40 ? 8.789 -1.283 -0.941 1 98.25 40 SER B C 1
ATOM 1406 O O . SER B 1 40 ? 9.336 -0.243 -0.574 1 98.25 40 SER B O 1
ATOM 1408 N N . GLU B 1 41 ? 8.336 -1.449 -2.16 1 97.44 41 GLU B N 1
ATOM 1409 C CA . GLU B 1 41 ? 8.492 -0.416 -3.18 1 97.44 41 GLU B CA 1
ATOM 1410 C C . GLU B 1 41 ? 7.625 0.802 -2.867 1 97.44 41 GLU B C 1
ATOM 1412 O O . GLU B 1 41 ? 8.086 1.94 -2.963 1 97.44 41 GLU B O 1
ATOM 1417 N N . MET B 1 42 ? 6.359 0.516 -2.514 1 98.06 42 MET B N 1
ATOM 1418 C CA . MET B 1 42 ? 5.469 1.595 -2.1 1 98.06 42 MET B CA 1
ATOM 1419 C C . MET B 1 42 ? 6.074 2.387 -0.945 1 98.06 42 MET B C 1
ATOM 1421 O O . MET B 1 42 ? 6.098 3.619 -0.978 1 98.06 42 MET B O 1
ATOM 1425 N N . ARG B 1 43 ? 6.574 1.687 0.055 1 98.31 43 ARG B N 1
ATOM 1426 C CA . ARG B 1 43 ? 7.141 2.277 1.264 1 98.31 43 ARG B CA 1
ATOM 1427 C C . ARG B 1 43 ? 8.328 3.178 0.93 1 98.31 43 ARG B C 1
ATOM 1429 O O . ARG B 1 43 ? 8.492 4.238 1.532 1 98.31 43 ARG B O 1
ATOM 1436 N N . ASP B 1 44 ? 9.164 2.768 -0.018 1 97.44 44 ASP B N 1
ATOM 1437 C CA . ASP B 1 44 ? 10.297 3.572 -0.462 1 97.44 44 ASP B CA 1
ATOM 1438 C C . ASP B 1 44 ? 9.828 4.883 -1.086 1 97.44 44 ASP B C 1
ATOM 1440 O O . ASP B 1 44 ? 10.438 5.934 -0.863 1 97.44 44 ASP B O 1
ATOM 1444 N N . ILE B 1 45 ? 8.82 4.812 -1.773 1 97.44 45 ILE B N 1
ATOM 1445 C CA . ILE B 1 45 ? 8.305 5.98 -2.486 1 97.44 45 ILE B CA 1
ATOM 1446 C C . ILE B 1 45 ? 7.672 6.953 -1.495 1 97.44 45 ILE B C 1
ATOM 1448 O O . ILE B 1 45 ? 7.922 8.156 -1.552 1 97.44 45 ILE B O 1
ATOM 1452 N N . ILE B 1 46 ? 6.891 6.434 -0.526 1 98.06 46 ILE B N 1
ATOM 1453 C CA . ILE B 1 46 ? 6.141 7.336 0.344 1 98.06 46 ILE B CA 1
ATOM 1454 C C . ILE B 1 46 ? 7.051 7.855 1.455 1 98.06 46 ILE B C 1
ATOM 1456 O O . ILE B 1 46 ? 6.688 8.781 2.18 1 98.06 46 ILE B O 1
ATOM 1460 N N . ALA B 1 47 ? 8.227 7.344 1.556 1 97.94 47 ALA B N 1
ATOM 1461 C CA . ALA B 1 47 ? 9.164 7.754 2.6 1 97.94 47 ALA B CA 1
ATOM 1462 C C . ALA B 1 47 ? 10.109 8.844 2.094 1 97.94 47 ALA B C 1
ATOM 1464 O O . ALA B 1 47 ? 11.07 9.203 2.773 1 97.94 47 ALA B O 1
ATOM 1465 N N . VAL B 1 48 ? 9.867 9.406 0.998 1 97.19 48 VAL B N 1
ATOM 1466 C CA . VAL B 1 48 ? 10.812 10.281 0.314 1 97.19 48 VAL B CA 1
ATOM 1467 C C . VAL B 1 48 ? 10.984 11.578 1.105 1 97.19 48 VAL B C 1
ATOM 1469 O O . VAL B 1 48 ? 11.992 12.273 0.958 1 97.19 48 VAL B O 1
ATOM 1472 N N . ASN B 1 49 ? 10.031 12.031 1.835 1 97.62 49 ASN B N 1
ATOM 1473 C CA . ASN B 1 49 ? 10.078 13.242 2.65 1 97.62 49 ASN B CA 1
ATOM 1474 C C . ASN B 1 49 ? 10.242 12.914 4.133 1 97.62 49 ASN B C 1
ATOM 1476 O O . ASN B 1 49 ? 9.367 12.289 4.734 1 97.62 49 ASN B O 1
ATOM 1480 N N . ALA B 1 50 ? 11.328 13.32 4.727 1 97.25 50 ALA B N 1
ATOM 1481 C CA . ALA B 1 50 ? 11.688 12.969 6.098 1 97.25 50 ALA B CA 1
ATOM 1482 C C . ALA B 1 50 ? 10.688 13.547 7.09 1 97.25 50 ALA B C 1
ATOM 1484 O O . ALA B 1 50 ? 10.648 13.141 8.25 1 97.25 50 ALA B O 1
ATOM 1485 N N . LEU B 1 51 ? 9.891 14.484 6.719 1 97 51 LEU B N 1
ATOM 1486 C CA . LEU B 1 51 ? 8.922 15.102 7.617 1 97 51 LEU B CA 1
ATOM 1487 C C . LEU B 1 51 ? 7.625 14.289 7.652 1 97 51 LEU B C 1
ATOM 1489 O O . LEU B 1 51 ? 6.73 14.578 8.453 1 97 51 LEU B O 1
ATOM 1493 N N . SER B 1 52 ? 7.559 13.336 6.75 1 98.12 52 SER B N 1
ATOM 1494 C CA . SER B 1 52 ? 6.422 12.422 6.863 1 98.12 52 SER B CA 1
ATOM 1495 C C . SER B 1 52 ? 6.418 11.711 8.211 1 98.12 52 SER B C 1
ATOM 1497 O O . SER B 1 52 ? 7.473 11.492 8.812 1 98.12 52 SER B O 1
ATOM 1499 N N . SER B 1 53 ? 5.188 11.367 8.664 1 98.56 53 SER B N 1
ATOM 1500 C CA . SER B 1 53 ? 5.066 10.75 9.984 1 98.56 53 SER B CA 1
ATOM 1501 C C . SER B 1 53 ? 4.047 9.617 9.977 1 98.56 53 SER B C 1
ATOM 1503 O O . SER B 1 53 ? 3.109 9.625 9.18 1 98.56 53 SER B O 1
ATOM 1505 N N . GLY B 1 54 ? 4.316 8.594 10.852 1 98.44 54 GLY B N 1
ATOM 1506 C CA . GLY B 1 54 ? 3.375 7.5 11.039 1 98.44 54 GLY B CA 1
ATOM 1507 C C . GLY B 1 54 ? 3.541 6.387 10.023 1 98.44 54 GLY B C 1
ATOM 1508 O O . GLY B 1 54 ? 2.666 5.531 9.883 1 98.44 54 GLY B O 1
ATOM 1509 N N . LEU B 1 55 ? 4.617 6.379 9.25 1 98.5 55 LEU B N 1
ATOM 1510 C CA . LEU B 1 55 ? 4.809 5.375 8.211 1 98.5 55 LEU B CA 1
ATOM 1511 C C . LEU B 1 55 ? 4.926 3.98 8.82 1 98.5 55 LEU B C 1
ATOM 1513 O O . LEU B 1 55 ? 4.551 2.99 8.188 1 98.5 55 LEU B O 1
ATOM 1517 N N . ASP B 1 56 ? 5.449 3.91 10.078 1 98.44 56 ASP B N 1
ATOM 1518 C CA . ASP B 1 56 ? 5.543 2.631 10.773 1 98.44 56 ASP B CA 1
ATOM 1519 C C . ASP B 1 56 ? 4.156 2.041 11.031 1 98.44 56 ASP B C 1
ATOM 1521 O O . ASP B 1 56 ? 3.988 0.82 11.039 1 98.44 56 ASP B O 1
ATOM 1525 N N . ILE B 1 57 ? 3.217 2.873 11.234 1 98.31 57 ILE B N 1
ATOM 1526 C CA . ILE B 1 57 ? 1.843 2.416 11.414 1 98.31 57 ILE B CA 1
ATOM 1527 C C . ILE B 1 57 ? 1.356 1.725 10.141 1 98.31 57 ILE B C 1
ATOM 1529 O O . ILE B 1 57 ? 0.73 0.664 10.203 1 98.31 57 ILE B O 1
ATOM 1533 N N . LEU B 1 58 ? 1.636 2.293 8.914 1 98.44 58 LEU B N 1
ATOM 1534 C CA . LEU B 1 58 ? 1.265 1.669 7.652 1 98.44 58 LEU B CA 1
ATOM 1535 C C . LEU B 1 58 ? 2.002 0.349 7.461 1 98.44 58 LEU B C 1
ATOM 1537 O O . LEU B 1 58 ? 1.459 -0.593 6.879 1 98.44 58 LEU B O 1
ATOM 1541 N N . ASP B 1 59 ? 3.236 0.315 7.938 1 98.5 59 ASP B N 1
ATOM 1542 C CA . ASP B 1 59 ? 3.971 -0.946 7.922 1 98.5 59 ASP B CA 1
ATOM 1543 C C . ASP B 1 59 ? 3.221 -2.027 8.695 1 98.5 59 ASP B C 1
ATOM 1545 O O . ASP B 1 59 ? 3.141 -3.174 8.258 1 98.5 59 ASP B O 1
ATOM 1549 N N . ASP B 1 60 ? 2.732 -1.654 9.867 1 98.31 60 ASP B N 1
ATOM 1550 C CA . ASP B 1 60 ? 1.994 -2.605 10.695 1 98.31 60 ASP B CA 1
ATOM 1551 C C . ASP B 1 60 ? 0.725 -3.076 9.992 1 98.31 60 ASP B C 1
ATOM 1553 O O . ASP B 1 60 ? 0.375 -4.258 10.055 1 98.31 60 ASP B O 1
ATOM 1557 N N . VAL B 1 61 ? 0.024 -2.162 9.367 1 98.12 61 VAL B N 1
ATOM 1558 C CA . VAL B 1 61 ? -1.178 -2.516 8.617 1 98.12 61 VAL B CA 1
ATOM 1559 C C . VAL B 1 61 ? -0.815 -3.471 7.48 1 98.12 61 VAL B C 1
ATOM 1561 O O . VAL B 1 61 ? -1.456 -4.512 7.309 1 98.12 61 VAL B O 1
ATOM 1564 N N . ALA B 1 62 ? 0.245 -3.143 6.676 1 98.5 62 ALA B N 1
ATOM 1565 C CA . ALA B 1 62 ? 0.69 -3.971 5.559 1 98.5 62 ALA B CA 1
ATOM 1566 C C . ALA B 1 62 ? 1.073 -5.371 6.031 1 98.5 62 ALA B C 1
ATOM 1568 O O . ALA B 1 62 ? 0.672 -6.367 5.426 1 98.5 62 ALA B O 1
ATOM 1569 N N . LYS B 1 63 ? 1.785 -5.422 7.09 1 98.25 63 LYS B N 1
ATOM 1570 C CA . LYS B 1 63 ? 2.211 -6.707 7.633 1 98.25 63 LYS B CA 1
ATOM 1571 C C . LYS B 1 63 ? 1.009 -7.559 8.031 1 98.25 63 LYS B C 1
ATOM 1573 O O . LYS B 1 63 ? 0.972 -8.758 7.754 1 98.25 63 LYS B O 1
ATOM 1578 N N . ALA B 1 64 ? 0.068 -6.93 8.711 1 97.62 64 ALA B N 1
ATOM 1579 C CA . ALA B 1 64 ? -1.133 -7.648 9.133 1 97.62 64 ALA B CA 1
ATOM 1580 C C . ALA B 1 64 ? -1.884 -8.211 7.926 1 97.62 64 ALA B C 1
ATOM 1582 O O . ALA B 1 64 ? -2.418 -9.32 7.988 1 97.62 64 ALA B O 1
ATOM 1583 N N . LEU B 1 65 ? -1.946 -7.453 6.824 1 97.5 65 LEU B N 1
ATOM 1584 C CA . LEU B 1 65 ? -2.617 -7.906 5.609 1 97.5 65 LEU B CA 1
ATOM 1585 C C . LEU B 1 65 ? -1.848 -9.047 4.957 1 97.5 65 LEU B C 1
ATOM 1587 O O . LEU B 1 65 ? -2.445 -10.039 4.527 1 97.5 65 LEU B O 1
ATOM 1591 N N . ILE B 1 66 ? -0.516 -8.914 4.895 1 96.94 66 ILE B N 1
ATOM 1592 C CA . ILE B 1 66 ? 0.332 -9.906 4.25 1 96.94 66 ILE B CA 1
ATOM 1593 C C . ILE B 1 66 ? 0.29 -11.211 5.047 1 96.94 66 ILE B C 1
ATOM 1595 O O . ILE B 1 66 ? 0.209 -12.297 4.469 1 96.94 66 ILE B O 1
ATOM 1599 N N . ASP B 1 67 ? 0.255 -10.984 6.379 1 93.88 67 ASP B N 1
ATOM 1600 C CA . ASP B 1 67 ? 0.248 -12.148 7.258 1 93.88 67 ASP B CA 1
ATOM 1601 C C . ASP B 1 67 ? -1.171 -12.68 7.457 1 93.88 67 ASP B C 1
ATOM 1603 O O . ASP B 1 67 ? -1.367 -13.734 8.062 1 93.88 67 ASP B O 1
ATOM 1607 N N . ASP B 1 68 ? -2.109 -11.922 7.012 1 88.94 68 ASP B N 1
ATOM 1608 C CA . ASP B 1 68 ? -3.518 -12.297 7.105 1 88.94 68 ASP B CA 1
ATOM 1609 C C . ASP B 1 68 ? -3.924 -12.547 8.555 1 88.94 68 ASP B C 1
ATOM 1611 O O . ASP B 1 68 ? -4.488 -13.594 8.875 1 88.94 68 ASP B O 1
ATOM 1615 N N . THR B 1 69 ? -3.568 -11.68 9.359 1 86.62 69 THR B N 1
ATOM 1616 C CA . THR B 1 69 ? -3.809 -11.859 10.781 1 86.62 69 THR B CA 1
ATOM 1617 C C . THR B 1 69 ? -5.238 -11.469 11.148 1 86.62 69 THR B C 1
ATOM 1619 O O . THR B 1 69 ? -5.707 -11.758 12.25 1 86.62 69 THR B O 1
ATOM 1622 N N . GLY B 1 70 ? -5.957 -10.867 10.266 1 87.88 70 GLY B N 1
ATOM 1623 C CA . GLY B 1 70 ? -7.301 -10.391 10.539 1 87.88 70 GLY B CA 1
ATOM 1624 C C . GLY B 1 70 ? -7.328 -9.156 11.422 1 87.88 70 GLY B C 1
ATOM 1625 O O . GLY B 1 70 ? -8.383 -8.781 11.93 1 87.88 70 GLY B O 1
ATOM 1626 N N . ARG B 1 71 ? -6.168 -8.555 11.664 1 91.06 71 ARG B N 1
ATOM 1627 C CA . ARG B 1 71 ? -6.094 -7.422 12.586 1 91.06 71 ARG B CA 1
ATOM 1628 C C . ARG B 1 71 ? -5.598 -6.168 11.875 1 91.06 71 ARG B C 1
ATOM 1630 O O . ARG B 1 71 ? -5.039 -5.27 12.5 1 91.06 71 ARG B O 1
ATOM 1637 N N . ALA B 1 72 ? -5.773 -6.102 10.602 1 94.31 72 ALA B N 1
ATOM 1638 C CA . ALA B 1 72 ? -5.207 -5.004 9.82 1 94.31 72 ALA B CA 1
ATOM 1639 C C . ALA B 1 72 ? -5.883 -3.682 10.172 1 94.31 72 ALA B C 1
ATOM 1641 O O . ALA B 1 72 ? -5.215 -2.652 10.297 1 94.31 72 ALA B O 1
ATOM 1642 N N . ALA B 1 73 ? -7.121 -3.695 10.43 1 93.62 73 ALA B N 1
ATOM 1643 C CA . ALA B 1 73 ? -7.844 -2.469 10.758 1 93.62 73 ALA B CA 1
ATOM 1644 C C . ALA B 1 73 ? -7.391 -1.901 12.094 1 93.62 73 ALA B C 1
ATOM 1646 O O . ALA B 1 73 ? -7.27 -0.684 12.25 1 93.62 73 ALA B O 1
ATOM 1647 N N . GLN B 1 74 ? -7.121 -2.754 13 1 94.31 74 GLN B N 1
ATOM 1648 C CA . GLN B 1 74 ? -6.676 -2.336 14.32 1 94.31 74 GLN B CA 1
ATOM 1649 C C . GLN B 1 74 ? -5.254 -1.79 14.281 1 94.31 74 GLN B C 1
ATOM 1651 O O . GLN B 1 74 ? -4.844 -1.041 15.172 1 94.31 74 GLN B O 1
ATOM 1656 N N . ALA B 1 75 ? -4.527 -2.166 13.289 1 96 75 ALA B N 1
ATOM 1657 C CA . ALA B 1 75 ? -3.131 -1.747 13.18 1 96 75 ALA B CA 1
ATOM 1658 C C . ALA B 1 75 ? -3.029 -0.275 12.789 1 96 75 ALA B C 1
ATOM 1660 O O . ALA B 1 75 ? -1.991 0.357 13 1 96 75 ALA B O 1
ATOM 1661 N N . LEU B 1 76 ? -4.094 0.265 12.141 1 97.62 76 LEU B N 1
ATOM 1662 C CA . LEU B 1 76 ? -4.129 1.705 11.914 1 97.62 76 LEU B CA 1
ATOM 1663 C C . LEU B 1 76 ? -4.422 2.457 13.203 1 97.62 76 LEU B C 1
ATOM 1665 O O . LEU B 1 76 ? -5.527 2.969 13.391 1 97.62 76 LEU B O 1
ATOM 1669 N N . SER B 1 77 ? -3.461 2.639 14 1 95.88 77 SER B N 1
ATOM 1670 C CA . SER B 1 77 ? -3.609 3.006 15.398 1 95.88 77 SER B CA 1
ATOM 1671 C C . SER B 1 77 ? -3.432 4.508 15.602 1 95.88 77 SER B C 1
ATOM 1673 O O . SER B 1 77 ? -3.619 5.016 16.703 1 95.88 77 SER B O 1
ATOM 1675 N N . GLY B 1 78 ? -3.008 5.215 14.547 1 97.25 78 GLY B N 1
ATOM 1676 C CA . GLY B 1 78 ? -2.771 6.645 14.633 1 97.25 78 GLY B CA 1
ATOM 1677 C C . GLY B 1 78 ? -2.742 7.332 13.281 1 97.25 78 GLY B C 1
ATOM 1678 O O . GLY B 1 78 ? -2.914 6.684 12.242 1 97.25 78 GLY B O 1
ATOM 1679 N N . PRO B 1 79 ? -2.652 8.609 13.375 1 97.69 79 PRO B N 1
ATOM 1680 C CA . PRO B 1 79 ? -2.611 9.359 12.117 1 97.69 79 PRO B CA 1
ATOM 1681 C C . PRO B 1 79 ? -1.31 9.141 11.344 1 97.69 79 PRO B C 1
ATOM 1683 O O . PRO B 1 79 ? -0.268 8.875 11.953 1 97.69 79 PRO B O 1
ATOM 1686 N N . VAL B 1 80 ? -1.401 9.25 10.008 1 98.69 80 VAL B N 1
ATOM 1687 C CA . VAL B 1 80 ? -0.255 9.18 9.109 1 98.69 80 VAL B CA 1
ATOM 1688 C C . VAL B 1 80 ? -0.241 10.398 8.188 1 98.69 80 VAL B C 1
ATOM 1690 O O . VAL B 1 80 ? -1.268 10.758 7.609 1 98.69 80 VAL B O 1
ATOM 1693 N N . THR B 1 81 ? 0.901 11.031 8.102 1 98.81 81 THR B N 1
ATOM 1694 C CA . THR B 1 81 ? 1.119 12.133 7.172 1 98.81 81 THR B CA 1
ATOM 1695 C C . THR B 1 81 ? 2.254 11.812 6.203 1 98.81 81 THR B C 1
ATOM 1697 O O . THR B 1 81 ? 3.375 11.523 6.625 1 98.81 81 THR B O 1
ATOM 1700 N N . ILE B 1 82 ? 1.899 11.891 4.965 1 98.69 82 ILE B N 1
ATOM 1701 C CA . ILE B 1 82 ? 2.859 11.641 3.896 1 98.69 82 ILE B CA 1
ATOM 1702 C C . ILE B 1 82 ? 3.061 12.906 3.068 1 98.69 82 ILE B C 1
ATOM 1704 O O . ILE B 1 82 ? 2.102 13.461 2.525 1 98.69 82 ILE B O 1
ATOM 1708 N N . LEU B 1 83 ? 4.289 13.258 2.957 1 98.31 83 LEU B N 1
ATOM 1709 C CA . LEU B 1 83 ? 4.621 14.453 2.188 1 98.31 83 LEU B CA 1
ATOM 1710 C C . LEU B 1 83 ? 5.395 14.094 0.926 1 98.31 83 LEU B C 1
ATOM 1712 O O . LEU B 1 83 ? 6.238 13.195 0.948 1 98.31 83 LEU B O 1
ATOM 1716 N N . PRO B 1 84 ? 5.094 14.805 -0.139 1 97.12 84 PRO B N 1
ATOM 1717 C CA . PRO B 1 84 ? 5.84 14.531 -1.37 1 97.12 84 PRO B CA 1
ATOM 1718 C C . PRO B 1 84 ? 7.293 15 -1.289 1 97.12 84 PRO B C 1
ATOM 1720 O O . PRO B 1 84 ? 7.699 15.602 -0.29 1 97.12 84 PRO B O 1
ATOM 1723 N N . HIS B 1 85 ? 7.957 14.68 -2.311 1 96.44 85 HIS B N 1
ATOM 1724 C CA . HIS B 1 85 ? 9.352 15.109 -2.391 1 96.44 85 HIS B CA 1
ATOM 1725 C C . HIS B 1 85 ? 9.469 16.625 -2.24 1 96.44 85 HIS B C 1
ATOM 1727 O O . HIS B 1 85 ? 8.688 17.375 -2.818 1 96.44 85 HIS B O 1
ATOM 1733 N N . PRO B 1 86 ? 10.508 17.047 -1.524 1 94.81 86 PRO B N 1
ATOM 1734 C CA . PRO B 1 86 ? 10.656 18.484 -1.27 1 94.81 86 PRO B CA 1
ATOM 1735 C C . PRO B 1 86 ? 10.75 19.297 -2.555 1 94.81 86 PRO B C 1
ATOM 1737 O O . PRO B 1 86 ? 10.281 20.438 -2.598 1 94.81 86 PRO B O 1
ATOM 1740 N N . SER B 1 87 ? 11.266 18.688 -3.58 1 93.19 87 SER B N 1
ATOM 1741 C CA . SER B 1 87 ? 11.445 19.406 -4.84 1 93.19 87 SER B CA 1
ATOM 1742 C C . SER B 1 87 ? 10.102 19.719 -5.5 1 93.19 87 SER B C 1
ATOM 1744 O O . SER B 1 87 ? 10.031 20.547 -6.41 1 93.19 87 SER B O 1
ATOM 1746 N N . MET B 1 88 ? 9.094 19.094 -5.02 1 90.81 88 MET B N 1
ATOM 1747 C CA . MET B 1 88 ? 7.762 19.312 -5.582 1 90.81 88 MET B CA 1
ATOM 1748 C C . MET B 1 88 ? 6.996 20.359 -4.77 1 90.81 88 MET B C 1
ATOM 1750 O O . MET B 1 88 ? 5.824 20.625 -5.047 1 90.81 88 MET B O 1
ATOM 1754 N N . GLN B 1 89 ? 7.652 20.891 -3.775 1 90.69 89 GLN B N 1
ATOM 1755 C CA . GLN B 1 89 ? 7.027 21.859 -2.895 1 90.69 89 GLN B CA 1
ATOM 1756 C C . GLN B 1 89 ? 7.562 23.266 -3.168 1 90.69 89 GLN B C 1
ATOM 1758 O O . GLN B 1 89 ? 8.664 23.422 -3.689 1 90.69 89 GLN B O 1
ATOM 1763 N N . SER B 1 90 ? 6.664 24.172 -2.918 1 90.25 90 SER B N 1
ATOM 1764 C CA . SER B 1 90 ? 7.066 25.562 -3.072 1 90.25 90 SER B CA 1
ATOM 1765 C C . SER B 1 90 ? 6.641 26.406 -1.87 1 90.25 90 SER B C 1
ATOM 1767 O O . SER B 1 90 ? 5.617 26.125 -1.242 1 90.25 90 SER B O 1
ATOM 1769 N N . ALA B 1 91 ? 7.508 27.438 -1.575 1 87.75 91 ALA B N 1
ATOM 1770 C CA . ALA B 1 91 ? 7.16 28.391 -0.523 1 87.75 91 ALA B CA 1
ATOM 1771 C C . ALA B 1 91 ? 6.012 29.297 -0.959 1 87.75 91 ALA B C 1
ATOM 1773 O O . ALA B 1 91 ? 5.879 29.609 -2.143 1 87.75 91 ALA B O 1
ATOM 1774 N N . SER B 1 92 ? 5.133 29.453 0.067 1 85 92 SER B N 1
ATOM 1775 C CA . SER B 1 92 ? 4.086 30.422 -0.212 1 85 92 SER B CA 1
ATOM 1776 C C . SER B 1 92 ? 4.613 31.859 -0.08 1 85 92 SER B C 1
ATOM 1778 O O . SER B 1 92 ? 5.426 32.125 0.801 1 85 92 SER B O 1
ATOM 1780 N N . THR B 1 93 ? 4.547 32.719 -1.122 1 81.88 93 THR B N 1
ATOM 1781 C CA . THR B 1 93 ? 5.039 34.094 -1.086 1 81.88 93 THR B CA 1
ATOM 1782 C C . THR B 1 93 ? 4.035 35 -0.387 1 81.88 93 THR B C 1
ATOM 1784 O O . THR B 1 93 ? 4.348 36.156 -0.073 1 81.88 93 THR B O 1
ATOM 1787 N N . GLY B 1 94 ? 2.887 34.5 0.119 1 73.19 94 GLY B N 1
ATOM 1788 C CA . GLY B 1 94 ? 1.964 35.375 0.831 1 73.19 94 GLY B CA 1
ATOM 1789 C C . GLY B 1 94 ? 0.631 34.719 1.127 1 73.19 94 GLY B C 1
ATOM 1790 O O . GLY B 1 94 ? 0.204 33.812 0.403 1 73.19 94 GLY B O 1
ATOM 1791 N N . ALA B 1 95 ? 0.333 34.719 2.402 1 75.38 95 ALA B N 1
ATOM 1792 C CA . ALA B 1 95 ? -0.997 34.281 2.805 1 75.38 95 ALA B CA 1
ATOM 1793 C C . ALA B 1 95 ? -2.039 35.344 2.559 1 75.38 95 ALA B C 1
ATOM 1795 O O . ALA B 1 95 ? -1.752 36.562 2.705 1 75.38 95 ALA B O 1
ATOM 1796 N N . THR B 1 96 ? -2.924 34.969 1.686 1 79.19 96 THR B N 1
ATOM 1797 C CA . THR B 1 96 ? -4.031 35.906 1.605 1 79.19 96 THR B CA 1
ATOM 1798 C C . THR B 1 96 ? -4.664 36.125 2.979 1 79.19 96 THR B C 1
ATOM 1800 O O . THR B 1 96 ? -5.16 35.156 3.588 1 79.19 96 THR B O 1
ATOM 1803 N N . PRO B 1 97 ? -4.535 37.375 3.445 1 79.94 97 PRO B N 1
ATOM 1804 C CA . PRO B 1 97 ? -5.133 37.562 4.766 1 79.94 97 PRO B CA 1
ATOM 1805 C C . PRO B 1 97 ? -6.645 37.375 4.766 1 79.94 97 PRO B C 1
ATOM 1807 O O . PRO B 1 97 ? -7.312 37.625 3.764 1 79.94 97 PRO B O 1
ATOM 1810 N N . HIS B 1 98 ? -7.023 36.594 5.781 1 85.88 98 HIS B N 1
ATOM 1811 C CA . HIS B 1 98 ? -8.469 36.562 5.98 1 85.88 98 HIS B CA 1
ATOM 1812 C C . HIS B 1 98 ? -9.047 37.969 6.07 1 85.88 98 HIS B C 1
ATOM 1814 O O . HIS B 1 98 ? -8.5 38.812 6.762 1 85.88 98 HIS B O 1
ATOM 1820 N N . PRO B 1 99 ? -10.117 38.125 5.383 1 83.56 99 PRO B N 1
ATOM 1821 C CA . PRO B 1 99 ? -10.688 39.469 5.328 1 83.56 99 PRO B CA 1
ATOM 1822 C C . PRO B 1 99 ? -10.922 40.094 6.711 1 83.56 99 PRO B C 1
ATOM 1824 O O . PRO B 1 99 ? -10.789 41.281 6.895 1 83.56 99 PRO B O 1
ATOM 1827 N N . SER B 1 100 ? -11.289 39.219 7.633 1 87 100 SER B N 1
ATOM 1828 C CA . SER B 1 100 ? -11.617 39.719 8.969 1 87 100 SER B CA 1
ATOM 1829 C C . SER B 1 100 ? -10.383 40.219 9.695 1 87 100 SER B C 1
ATOM 1831 O O . SER B 1 100 ? -10.492 40.938 10.695 1 87 100 SER B O 1
ATOM 1833 N N . PHE B 1 101 ? -9.25 39.75 9.289 1 80.81 101 PHE B N 1
ATOM 1834 C CA . PHE B 1 101 ? -8.008 40.125 9.953 1 80.81 101 PHE B CA 1
ATOM 1835 C C . PHE B 1 101 ? -7.262 41.188 9.141 1 80.81 101 PHE B C 1
ATOM 1837 O O . PHE B 1 101 ? -6.082 41.438 9.383 1 80.81 101 PHE B O 1
ATOM 1844 N N . THR B 1 102 ? -7.797 41.5 8.141 1 70.75 102 THR B N 1
ATOM 1845 C CA . THR B 1 102 ? -7.219 42.625 7.398 1 70.75 102 THR B CA 1
ATOM 1846 C C . THR B 1 102 ? -7.355 43.938 8.18 1 70.75 102 THR B C 1
ATOM 1848 O O . THR B 1 102 ? -8.461 44.312 8.57 1 70.75 102 THR B O 1
ATOM 1851 N N . SER B 1 103 ? -6.551 44.031 9.203 1 61.66 103 SER B N 1
ATOM 1852 C CA . SER B 1 103 ? -6.621 45.312 9.914 1 61.66 103 SER B CA 1
ATOM 1853 C C . SER B 1 103 ? -6.84 46.469 8.953 1 61.66 103 SER B C 1
ATOM 1855 O O . SER B 1 103 ? -6.344 46.469 7.828 1 61.66 103 SER B O 1
ATOM 1857 N N . PRO B 1 104 ? -7.797 47.25 9.312 1 57.19 104 PRO B N 1
ATOM 1858 C CA . PRO B 1 104 ? -7.684 48.5 8.562 1 57.19 104 PRO B CA 1
ATOM 1859 C C . PRO B 1 104 ? -6.238 48.969 8.43 1 57.19 104 PRO B C 1
ATOM 1861 O O . PRO B 1 104 ? -5.391 48.625 9.25 1 57.19 104 PRO B O 1
ATOM 1864 N N . SER B 1 105 ? -5.812 49.188 7.324 1 51.41 105 SER B N 1
ATOM 1865 C CA . SER B 1 105 ? -4.477 49.688 7.012 1 51.41 105 SER B CA 1
ATOM 1866 C C . SER B 1 105 ? -3.846 50.375 8.211 1 51.41 105 SER B C 1
ATOM 1868 O O . SER B 1 105 ? -4.137 51.562 8.492 1 51.41 105 SER B O 1
ATOM 1870 N N . LYS B 1 106 ? -3.914 49.75 9.344 1 50.41 106 LYS B N 1
ATOM 1871 C CA . LYS B 1 106 ? -2.898 50.531 10.062 1 50.41 106 LYS B CA 1
ATOM 1872 C C . LYS B 1 106 ? -1.57 50.5 9.312 1 50.41 106 LYS B C 1
ATOM 1874 O O . LYS B 1 106 ? -0.962 49.438 9.125 1 50.41 106 LYS B O 1
ATOM 1879 N N . LYS B 1 107 ? -1.473 51.344 8.359 1 50.16 107 LYS B N 1
ATOM 1880 C CA . LYS B 1 107 ? -0.177 51.75 7.812 1 50.16 107 LYS B CA 1
ATOM 1881 C C . LYS B 1 107 ? 0.926 51.594 8.859 1 50.16 107 LYS B C 1
ATOM 1883 O O . LYS B 1 107 ? 0.903 52.281 9.883 1 50.16 107 LYS B O 1
ATOM 1888 N N . ARG B 1 108 ? 1.316 50.5 8.961 1 52.94 108 ARG B N 1
ATOM 1889 C CA . ARG B 1 108 ? 2.6 50.5 9.656 1 52.94 108 ARG B CA 1
ATOM 1890 C C . ARG B 1 108 ? 3.504 51.625 9.141 1 52.94 108 ARG B C 1
ATOM 1892 O O . ARG B 1 108 ? 4.012 51.531 8.023 1 52.94 108 ARG B O 1
ATOM 1899 N N . SER B 1 109 ? 3.355 52.906 9.445 1 48.09 109 SER B N 1
ATOM 1900 C CA . SER B 1 109 ? 4.355 53.938 9.195 1 48.09 109 SER B CA 1
ATOM 1901 C C . SER B 1 109 ? 5.738 53.469 9.648 1 48.09 109 SER B C 1
ATOM 1903 O O . SER B 1 109 ? 6.016 53.406 10.852 1 48.09 109 SER B O 1
ATOM 1905 N N . VAL B 1 110 ? 6.301 52.562 8.945 1 52.5 110 VAL B N 1
ATOM 1906 C CA . VAL B 1 110 ? 7.73 52.469 9.211 1 52.5 110 VAL B CA 1
ATOM 1907 C C . VAL B 1 110 ? 8.344 53.875 9.203 1 52.5 110 VAL B C 1
ATOM 1909 O O . VAL B 1 110 ? 8.242 54.594 8.211 1 52.5 110 VAL B O 1
ATOM 1912 N N . PRO B 1 111 ? 8.594 54.5 10.297 1 52.06 111 PRO B N 1
ATOM 1913 C CA . PRO B 1 111 ? 9.289 55.781 10.195 1 52.06 111 PRO B CA 1
ATOM 1914 C C . PRO B 1 111 ? 10.539 55.688 9.32 1 52.06 111 PRO B C 1
ATOM 1916 O O . PRO B 1 111 ? 11.359 54.781 9.492 1 52.06 111 PRO B O 1
ATOM 1919 N N . ALA B 1 112 ? 10.469 56.156 8.141 1 50.28 112 ALA B N 1
ATOM 1920 C CA . ALA B 1 112 ? 11.672 56.281 7.316 1 50.28 112 ALA B CA 1
ATOM 1921 C C . ALA B 1 112 ? 12.852 56.812 8.148 1 50.28 112 ALA B C 1
ATOM 1923 O O . ALA B 1 112 ? 12.781 57.875 8.742 1 50.28 112 ALA B O 1
ATOM 1924 N N . LYS B 1 113 ? 13.609 55.969 8.75 1 47.88 113 LYS B N 1
ATOM 1925 C CA . LYS B 1 113 ? 14.875 56.469 9.273 1 47.88 113 LYS B CA 1
ATOM 1926 C C . LYS B 1 113 ? 15.531 57.438 8.281 1 47.88 113 LYS B C 1
ATOM 1928 O O . LYS B 1 113 ? 15.703 57.125 7.109 1 47.88 113 LYS B O 1
ATOM 1933 N N . GLN B 1 114 ? 15.484 58.75 8.492 1 42.5 114 GLN B N 1
ATOM 1934 C CA . GLN B 1 114 ? 16.25 59.781 7.793 1 42.5 114 GLN B CA 1
ATOM 1935 C C . GLN B 1 114 ? 17.703 59.375 7.598 1 42.5 114 GLN B C 1
ATOM 1937 O O . GLN B 1 114 ? 18.391 59.031 8.562 1 42.5 114 GLN B O 1
ATOM 1942 N N . ALA B 1 115 ? 18 58.75 6.543 1 45.88 115 ALA B N 1
ATOM 1943 C CA . ALA B 1 115 ? 19.406 58.531 6.188 1 45.88 115 ALA B CA 1
ATOM 1944 C C . ALA B 1 115 ? 20.25 59.781 6.496 1 45.88 115 ALA B C 1
ATOM 1946 O O . ALA B 1 115 ? 20 60.844 5.957 1 45.88 115 ALA B O 1
ATOM 1947 N N . LYS B 1 116 ? 20.781 59.844 7.68 1 43.72 116 LYS B N 1
ATOM 1948 C CA . LYS B 1 116 ? 21.812 60.844 7.867 1 43.72 116 LYS B CA 1
ATOM 1949 C C . LYS B 1 116 ? 22.828 60.812 6.727 1 43.72 116 LYS B C 1
ATOM 1951 O O . LYS B 1 116 ? 23.328 59.75 6.363 1 43.72 116 LYS B O 1
ATOM 1956 N N . LYS B 1 117 ? 22.812 61.844 5.867 1 42.81 117 LYS B N 1
ATOM 1957 C CA . LYS B 1 117 ? 23.859 62.125 4.871 1 42.81 117 LYS B CA 1
ATOM 1958 C C . LYS B 1 117 ? 25.25 62 5.484 1 42.81 117 LYS B C 1
ATOM 1960 O O . LYS B 1 117 ? 25.625 62.781 6.34 1 42.81 117 LYS B O 1
ATOM 1965 N N . GLN B 1 118 ? 25.766 60.812 5.676 1 40.44 118 GLN B N 1
ATOM 1966 C CA . GLN B 1 118 ? 27.172 60.656 6.055 1 40.44 118 GLN B CA 1
ATOM 1967 C C . GLN B 1 118 ? 28.078 61.438 5.105 1 40.44 118 GLN B C 1
ATOM 1969 O O . GLN B 1 118 ? 27.922 61.344 3.887 1 40.44 118 GLN B O 1
ATOM 1974 N N . LYS B 1 119 ? 28.641 62.562 5.52 1 41.66 119 LYS B N 1
ATOM 1975 C CA . LYS B 1 119 ? 29.672 63.344 4.82 1 41.66 119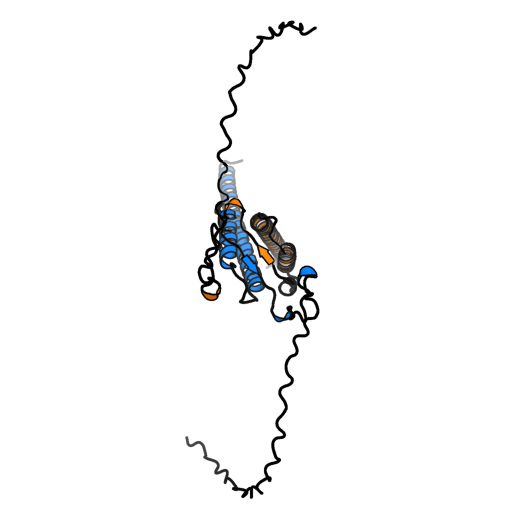 LYS B CA 1
ATOM 1976 C C . LYS B 1 119 ? 30.75 62.406 4.262 1 41.66 119 LYS B C 1
ATOM 1978 O O . LYS B 1 119 ? 31.219 61.5 4.945 1 41.66 119 LYS B O 1
ATOM 1983 N N . ALA B 1 120 ? 30.922 62.375 2.906 1 39.97 120 ALA B N 1
ATOM 1984 C CA . ALA B 1 120 ? 31.938 61.719 2.078 1 39.97 120 ALA B CA 1
ATOM 1985 C C . ALA B 1 120 ? 33.344 61.969 2.635 1 39.97 120 ALA B C 1
ATOM 1987 O O . ALA B 1 120 ? 33.781 63.125 2.748 1 39.97 120 ALA B O 1
ATOM 1988 N N . SER B 1 121 ? 33.688 61.188 3.719 1 36.16 121 SER B N 1
ATOM 1989 C CA . SER B 1 121 ? 35.062 61.312 4.172 1 36.16 121 SER B CA 1
ATOM 1990 C C . SER B 1 121 ? 36.031 61.219 3.008 1 36.16 121 SER B C 1
ATOM 1992 O O . SER B 1 121 ? 35.75 60.562 2.004 1 36.16 121 SER B O 1
ATOM 1994 N N . ALA B 1 122 ? 36.969 62.156 2.896 1 39.22 122 ALA B N 1
ATOM 1995 C CA . ALA B 1 122 ? 38.094 62.375 1.97 1 39.22 122 ALA B CA 1
ATOM 1996 C C . ALA B 1 122 ? 38.906 61.094 1.815 1 39.22 122 ALA B C 1
ATOM 1998 O O . ALA B 1 122 ? 39.094 60.344 2.777 1 39.22 122 ALA B O 1
ATOM 1999 N N . SER B 1 123 ? 38.969 60.531 0.581 1 38.56 123 SER B N 1
ATOM 2000 C CA . SER B 1 123 ? 39.656 59.344 0.048 1 38.56 123 SER B CA 1
ATOM 2001 C C . SER B 1 123 ? 41.125 59.312 0.453 1 38.56 123 SER B C 1
ATOM 2003 O O . SER B 1 123 ? 41.875 60.25 0.171 1 38.56 123 SER B O 1
ATOM 2005 N N . PRO B 1 124 ? 41.438 58.812 1.666 1 42.38 124 PRO B N 1
ATOM 2006 C CA . PRO B 1 124 ? 42.906 58.812 1.858 1 42.38 124 PRO B CA 1
ATOM 2007 C C . PRO B 1 124 ? 43.656 58.125 0.707 1 42.38 124 PRO B C 1
ATOM 2009 O O . PRO B 1 124 ? 43.094 57.281 0.021 1 42.38 124 PRO B O 1
ATOM 2012 N N . LYS B 1 125 ? 44.625 58.719 0.018 1 37.47 125 LYS B N 1
ATOM 2013 C CA . LYS B 1 125 ? 45.594 58.281 -0.984 1 37.47 125 LYS B CA 1
ATOM 2014 C C . LYS B 1 125 ? 46.344 57.062 -0.508 1 37.47 125 LYS B C 1
ATOM 2016 O O . LYS B 1 125 ? 47.062 57.125 0.508 1 37.47 125 LYS B O 1
ATOM 2021 N N . SER B 1 126 ? 45.75 55.844 -0.629 1 34.56 126 SER B N 1
ATOM 2022 C CA . SER B 1 126 ? 46.438 54.594 -0.286 1 34.56 126 SER B CA 1
ATOM 2023 C C . SER B 1 126 ? 47.719 54.438 -1.097 1 34.56 126 SER B C 1
ATOM 2025 O O . SER B 1 126 ? 47.688 54.469 -2.328 1 34.56 126 SER B O 1
ATOM 2027 N N . SER B 1 127 ? 48.812 54.969 -0.619 1 33.31 127 SER B N 1
ATOM 2028 C CA . SER B 1 127 ? 50.125 54.656 -1.166 1 33.31 127 SER B CA 1
ATOM 2029 C C . SER B 1 127 ? 50.375 53.156 -1.226 1 33.31 127 SER B C 1
ATOM 2031 O O . SER B 1 127 ? 50.406 52.5 -0.193 1 33.31 127 SER B O 1
ATOM 2033 N N . TYR B 1 128 ? 49.875 52.469 -2.236 1 31.8 128 TYR B N 1
ATOM 2034 C CA . TYR B 1 128 ? 50.125 51.062 -2.529 1 31.8 128 TYR B CA 1
ATOM 2035 C C . TYR B 1 128 ? 51.625 50.781 -2.664 1 31.8 128 TYR B C 1
ATOM 2037 O O . TYR B 1 128 ? 52.281 51.281 -3.566 1 31.8 128 TYR B O 1
ATOM 2045 N N . ALA B 1 129 ? 52.344 50.75 -1.564 1 30.75 129 ALA B N 1
ATOM 2046 C CA . ALA B 1 129 ? 53.719 50.25 -1.67 1 30.75 129 ALA B CA 1
ATOM 2047 C C . ALA B 1 129 ? 53.719 48.812 -2.189 1 30.75 129 ALA B C 1
ATOM 2049 O O . ALA B 1 129 ? 52.906 48 -1.779 1 30.75 129 ALA B O 1
ATOM 2050 N N . THR B 1 130 ? 54.125 48.625 -3.412 1 31.92 130 THR B N 1
ATOM 2051 C CA . THR B 1 130 ? 54.406 47.438 -4.223 1 31.92 130 THR B CA 1
ATOM 2052 C C . THR B 1 130 ? 55.344 46.469 -3.486 1 31.92 130 THR B C 1
ATOM 2054 O O . THR B 1 130 ? 56.5 46.812 -3.24 1 31.92 130 THR B O 1
ATOM 2057 N N . TRP B 1 131 ? 54.875 45.781 -2.377 1 32.56 131 TRP B N 1
ATOM 2058 C CA . TRP B 1 131 ? 55.719 44.75 -1.812 1 32.56 131 TRP B CA 1
ATOM 2059 C C . TRP B 1 131 ? 56.062 43.688 -2.85 1 32.56 131 TRP B C 1
ATOM 2061 O O . TRP B 1 131 ? 55.156 43.094 -3.447 1 32.56 131 TRP B O 1
ATOM 2071 N N . LYS B 1 132 ? 57.156 43.781 -3.512 1 31.08 132 LYS B N 1
ATOM 2072 C CA . LYS B 1 132 ? 57.812 42.812 -4.371 1 31.08 132 LYS B CA 1
ATOM 2073 C C . LYS B 1 132 ? 58 41.469 -3.648 1 31.08 132 LYS B C 1
ATOM 2075 O O . LYS B 1 132 ? 58.75 41.406 -2.662 1 31.08 132 LYS B O 1
ATOM 2080 N N . ALA B 1 133 ? 56.969 40.656 -3.502 1 32.38 133 ALA B N 1
ATOM 2081 C CA . ALA B 1 133 ? 57.062 39.312 -2.971 1 32.38 133 ALA B CA 1
ATOM 2082 C C . ALA B 1 133 ? 58.094 38.5 -3.758 1 32.38 133 ALA B C 1
ATOM 2084 O O . ALA B 1 133 ? 58.031 38.438 -4.988 1 32.38 133 ALA B O 1
ATOM 2085 N N . SER B 1 134 ? 59.312 38.375 -3.246 1 29.47 134 SER B N 1
ATOM 2086 C CA . SER B 1 134 ? 60.375 37.5 -3.67 1 29.47 134 SER B CA 1
ATOM 2087 C C . SER B 1 134 ? 59.906 36.062 -3.76 1 29.47 134 SER B C 1
ATOM 2089 O O . SER B 1 134 ? 59.312 35.531 -2.812 1 29.47 134 SER B O 1
ATOM 2091 N N . SER B 1 135 ? 59.594 35.562 -4.945 1 29.89 135 SER B N 1
ATOM 2092 C CA . SER B 1 135 ? 59.25 34.25 -5.438 1 29.89 135 SER B CA 1
ATOM 2093 C C . SER B 1 135 ? 60.312 33.219 -5.07 1 29.89 135 SER B C 1
ATOM 2095 O O . SER B 1 135 ? 61.375 33.156 -5.723 1 29.89 135 SER B O 1
ATOM 2097 N N . ALA B 1 136 ? 60.812 33.156 -3.879 1 34.28 136 ALA B N 1
ATOM 2098 C CA . ALA B 1 136 ? 61.781 32.062 -3.684 1 34.28 136 ALA B CA 1
ATOM 2099 C C . ALA B 1 136 ? 61.156 30.719 -4.012 1 34.28 136 ALA B C 1
ATOM 2101 O O . ALA B 1 136 ? 60.031 30.406 -3.57 1 34.28 136 ALA B O 1
ATOM 2102 N N . MET B 1 137 ? 61.531 30.156 -5.172 1 31.78 137 MET B N 1
ATOM 2103 C CA . MET B 1 137 ? 61.312 28.891 -5.883 1 31.78 137 MET B CA 1
ATOM 2104 C C . MET B 1 137 ? 61.688 27.703 -5.004 1 31.78 137 MET B C 1
ATOM 2106 O O . MET B 1 137 ? 62.844 27.5 -4.68 1 31.78 137 MET B O 1
ATOM 2110 N N . TRP B 1 138 ? 60.938 27.469 -3.904 1 36.88 138 TRP B N 1
ATOM 2111 C CA . TRP B 1 138 ? 61.25 26.25 -3.178 1 36.88 138 TRP B CA 1
ATOM 2112 C C . TRP B 1 138 ? 61.219 25.047 -4.102 1 36.88 138 TRP B C 1
ATOM 2114 O O . TRP B 1 138 ? 60.219 24.828 -4.809 1 36.88 138 TRP B O 1
ATOM 2124 N N . ARG B 1 139 ? 62.375 24.516 -4.582 1 37.81 139 ARG B N 1
ATOM 2125 C CA . ARG B 1 139 ? 62.719 23.297 -5.305 1 37.81 139 ARG B CA 1
ATOM 2126 C C . ARG B 1 139 ? 62.156 22.062 -4.594 1 37.81 139 ARG B C 1
ATOM 2128 O O . ARG B 1 139 ? 62.375 21.906 -3.387 1 37.81 139 ARG B O 1
ATOM 2135 N N . PRO B 1 140 ? 61.188 21.5 -5.266 1 36.91 140 PRO B N 1
ATOM 2136 C CA . PRO B 1 140 ? 60.656 20.219 -4.809 1 36.91 140 PRO B CA 1
ATOM 2137 C C . PRO B 1 140 ? 61.719 19.141 -4.695 1 36.91 140 PRO B C 1
ATOM 2139 O O . PRO B 1 140 ? 62.5 18.938 -5.629 1 36.91 140 PRO B O 1
ATOM 2142 N N . SER B 1 141 ? 62.406 19.016 -3.547 1 35.06 141 SER B N 1
ATOM 2143 C CA . SER B 1 141 ? 63.312 17.875 -3.393 1 35.06 141 SER B CA 1
ATOM 2144 C C . SER B 1 141 ? 62.656 16.578 -3.865 1 35.06 141 SER B C 1
ATOM 2146 O O . SER B 1 141 ? 61.469 16.375 -3.65 1 35.06 141 SER B O 1
ATOM 2148 N N . THR B 1 142 ? 63.469 15.719 -4.637 1 34.72 142 THR B N 1
ATOM 2149 C CA . THR B 1 142 ? 63.375 14.289 -4.902 1 34.72 142 THR B CA 1
ATOM 2150 C C . THR B 1 142 ? 63.219 13.508 -3.605 1 34.72 142 THR B C 1
ATOM 2152 O O . THR B 1 142 ? 63.844 13.828 -2.6 1 34.72 142 THR B O 1
#

Sequence (284 aa):
MSDRNSKLLARFQMCLDEEAKDDARDQEQEARISKTVFWSEMRDIIAVNALSSGLDILDDVAKALIDDTGRAAQALSGPVTILPHPSMQSASTGATPHPSFTSPSKKRSVPAKQAKKQKASASPKSSYATWKASSAMWRPSTMSDRNSKLLARFQMCLDEEAKDDARDQEQEARISKTVFWSEMRDIIAVNALSSGLDILDDVAKALIDDTGRAAQALSGPVTILPHPSMQSASTGATPHPSFTSPSKKRSVPAKQAKKQKASASPKSSYATWKASSAMWRPST

Foldseek 3Di:
DDPVVVVVVVVVVVVVVVVVVVVVVVVLVVVLVVLVVVVVVVLVQQPQDVPWDDSVLVVQLSVCVSVVVVCSVVSNPDDTGTDHHPVVDDDDPDDDDDPVPPPDPPPPPPPDPPPDPPPPPDDPPPPPPPPPPDPPPPDDDD/DDPVVVVVVVVVVVVVVVVVVVVVVVVLVVVLVVLVVVVVVVLVQQPQDVPWDDSVLVVQLSVCVSVVVVCSVVSNPDDTGTDHHPVVDDDDPDDDDDPVPPPDPPPPCPPPPPPDPPPPPDDPPPPPPPPPPDPPPPDDDD

pLDDT: mean 77.61, std 23.92, range [29.47, 98.81]

Organism: NCBI:txid53985

Radius of gyration: 40.23 Å; Cα contacts (8 Å, |Δi|>4): 191; chains: 2; bounding box: 127×119×78 Å

Solvent-accessible surface area (backbone atoms only — not comparable to full-atom values): 17489 Å² total; per-residue (Å²): 126,57,72,65,56,52,52,52,50,51,52,50,49,52,52,51,53,51,50,51,52,52,49,51,51,51,51,52,50,50,38,43,48,39,39,51,52,49,48,53,53,49,51,58,51,55,54,61,18,85,84,35,40,43,63,67,37,54,48,46,23,50,47,22,56,68,66,60,65,84,46,30,64,69,33,42,74,52,59,28,38,34,35,34,46,68,87,79,56,79,84,78,92,66,76,78,67,55,74,88,68,52,60,71,80,69,69,75,75,70,76,76,77,78,78,75,82,76,76,83,74,81,78,77,84,77,79,78,76,80,77,80,77,79,79,77,79,80,72,81,77,134,127,57,70,64,56,52,53,52,50,51,52,50,49,52,52,50,53,52,50,51,51,53,49,50,51,51,50,51,50,50,40,44,50,39,38,51,53,50,48,54,54,51,51,57,51,55,54,60,18,85,83,36,40,45,64,67,37,54,49,46,22,51,48,24,56,69,65,60,66,83,46,31,64,70,32,43,74,52,59,28,40,35,37,35,45,67,88,79,56,77,83,79,93,65,78,80,70,53,75,89,67,51,60,70,79,67,67,73,72,69,74,74,74,75,75,73,80,72,75,83,73,79,79,75,83,76,78,77,74,80,77,79,75,79,77,76,78,79,72,80,78,133

Secondary structure (DSSP, 8-state):
--HHHHHHHHHHHHHHHHHHHHHHHHHHHHHHHHHHHHHHHHHHHHTSSTT-B-HHHHHHHHHHHHHT-S-HHHH--S-EEE---GGG----S-----GGG--S--------------------------------------/--HHHHHHHHHHHHHHHHHHHHHHHHHHHHHHHHHHHHHHHHHHHHTSSTT-B-HHHHHHHHH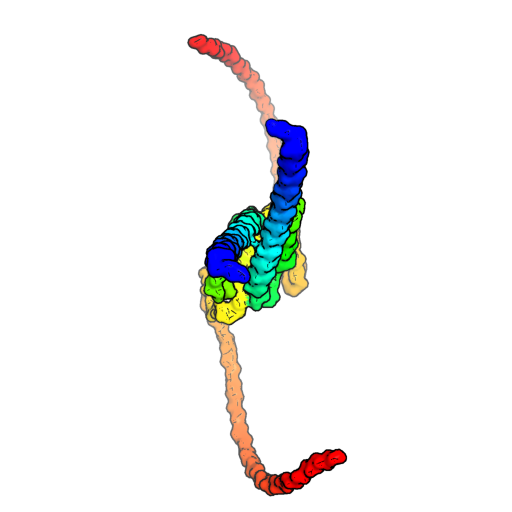HHHHT-S-HHHH--S-EEE---GGG----S-----GGG-----------------------------------------